Protein AF-A0A1V4T0B4-F1 (afdb_monomer_lite)

Organism: NCBI:txid64969

Secondary structure (DSSP, 8-state):
-PEEETTEEE-HHHHHHHHHHH-TTTS--HHHHHHHHHH-TT-TTHHHHHHHHHHHHHHHHHHHHHHHHHHH--HHHHHHHHHHHHHHHHHH--------HHHHHHHHHHHTSPP-PBP--HHHHHHHTSSB-TT--------TTSSHHHHHHHHHHHHHHH-TT-------SSS-HHHHHHHHHHHHH---THHHHSSS---TTTS--

Sequence (209 aa):
ALTRLRGMNYTTEQVYRGMRSIDLFSAGTVDDLETLKGLAPQLGIERELARQIHNAYLDRKLHTASTDYAQTLSKTDGDKLQRLLEEKREVNHIKSDGRLDVAFAEFCDSLDRPSNAMTTYKPLDDFLGGGITGGKLIVLAGRPAAGKTAFALNIMYELFTKNDDVACDFFTFEMGQNELMTRLVSKVTNINSLLFVGKDKLSPDNKVK

Foldseek 3Di:
DFDDDPNDTDDLVNVLVVLCVVPVPPSDDSVVSVVVVVVPPDPPCVLVVVLVVVLVVLVVVLVVLVVVCVVPVDPVSVVVNVVSVVVNVVSPDPDPPVDCPVVVVVVVVVVPDPDPAQDFDPVVCVVVVRHHHPPDDDDDDDDPPPCSVVVVLRRVVRSPVRPPDDDDDDDDDDDDPVLSVLSNCCVVQVQDSCLCPDPVHDDPVRNDD

pLDDT: mean 83.54, std 11.84, range [41.28, 95.81]

Radius of gyration: 28.81 Å; chains: 1; bounding box: 60×50×79 Å

Structure (mmCIF, N/CA/C/O backbone):
data_AF-A0A1V4T0B4-F1
#
_entry.id   AF-A0A1V4T0B4-F1
#
loop_
_atom_site.group_PDB
_atom_site.id
_atom_site.type_symbol
_atom_site.label_atom_id
_atom_site.label_alt_id
_atom_site.label_comp_id
_atom_site.label_asym_id
_atom_site.label_entity_id
_atom_site.label_seq_id
_atom_site.pdbx_PDB_ins_code
_atom_site.Cartn_x
_atom_site.Cartn_y
_atom_site.Cartn_z
_atom_site.occupancy
_atom_site.B_iso_or_equiv
_atom_site.auth_seq_id
_atom_site.auth_comp_id
_atom_site.auth_asym_id
_atom_site.auth_atom_id
_atom_site.pdbx_PDB_model_num
ATOM 1 N N . ALA A 1 1 ? -1.413 -25.465 -19.449 1.00 43.78 1 ALA A N 1
ATOM 2 C CA . ALA A 1 1 ? -1.963 -24.106 -19.624 1.00 43.78 1 ALA A CA 1
ATOM 3 C C . ALA A 1 1 ? -1.215 -23.397 -20.754 1.00 43.78 1 ALA A C 1
ATOM 5 O O . ALA A 1 1 ? -0.010 -23.600 -20.862 1.00 43.78 1 ALA A O 1
ATOM 6 N N . LEU A 1 2 ? -1.934 -22.681 -21.625 1.00 41.28 2 LEU A N 1
ATOM 7 C CA . LEU A 1 2 ? -1.405 -21.966 -22.797 1.00 41.28 2 LEU A CA 1
ATOM 8 C C . LEU A 1 2 ? -0.835 -20.604 -22.373 1.00 41.28 2 LEU A C 1
ATOM 10 O O . LEU A 1 2 ? -1.472 -19.914 -21.581 1.00 41.28 2 LEU A O 1
ATOM 14 N N . THR A 1 3 ? 0.317 -20.207 -22.916 1.00 51.41 3 THR A N 1
ATOM 15 C CA . THR A 1 3 ? 0.917 -18.887 -22.651 1.00 51.41 3 THR A CA 1
ATOM 16 C C . THR A 1 3 ? 0.522 -17.920 -23.769 1.00 51.41 3 THR A C 1
ATOM 18 O O . THR A 1 3 ? 0.638 -18.258 -24.951 1.00 51.41 3 THR A O 1
ATOM 21 N N . ARG A 1 4 ? 0.020 -16.731 -23.410 1.00 48.56 4 ARG A N 1
ATOM 22 C CA . ARG A 1 4 ? -0.476 -15.719 -24.359 1.00 48.56 4 ARG A CA 1
ATOM 23 C C . ARG A 1 4 ? 0.653 -14.779 -24.775 1.00 48.56 4 ARG A C 1
ATOM 25 O O . ARG A 1 4 ? 1.221 -14.096 -23.932 1.00 48.56 4 ARG A O 1
ATOM 32 N N . LEU A 1 5 ? 0.932 -14.679 -26.073 1.00 47.03 5 LEU A N 1
ATOM 33 C CA . LEU A 1 5 ? 1.855 -13.680 -26.621 1.00 47.03 5 LEU A CA 1
ATOM 34 C C . LEU A 1 5 ? 1.233 -13.076 -27.887 1.00 47.03 5 LEU A C 1
ATOM 36 O O . LEU A 1 5 ? 0.884 -13.803 -28.814 1.00 47.03 5 LEU A O 1
ATOM 40 N N . ARG A 1 6 ? 1.025 -11.749 -27.913 1.00 43.84 6 ARG A N 1
ATOM 41 C CA . ARG A 1 6 ? 0.313 -11.029 -29.000 1.00 43.84 6 ARG A CA 1
ATOM 42 C C . ARG A 1 6 ? -1.072 -11.609 -29.348 1.00 43.84 6 ARG A C 1
ATOM 44 O O . ARG A 1 6 ? -1.434 -11.709 -30.514 1.00 43.84 6 ARG A O 1
ATOM 51 N N . GLY A 1 7 ? -1.837 -12.035 -28.343 1.00 51.16 7 GLY A N 1
ATOM 52 C CA . GLY A 1 7 ? -3.171 -12.618 -28.549 1.00 51.16 7 GLY A CA 1
ATOM 53 C C . GLY A 1 7 ? -3.174 -14.045 -29.116 1.00 51.16 7 GLY A C 1
ATOM 54 O O . GLY A 1 7 ? -4.245 -14.634 -29.236 1.00 51.16 7 GLY A O 1
ATOM 55 N N . MET A 1 8 ? -2.004 -14.625 -29.403 1.00 53.94 8 MET A N 1
ATOM 56 C CA . MET A 1 8 ? -1.851 -16.018 -29.818 1.00 53.94 8 MET A CA 1
ATOM 57 C C . MET A 1 8 ? -1.477 -16.898 -28.625 1.00 53.94 8 MET A C 1
ATOM 59 O O . MET A 1 8 ? -0.732 -16.485 -27.733 1.00 53.94 8 MET A O 1
ATOM 63 N N . ASN A 1 9 ? -2.011 -18.117 -28.622 1.00 64.56 9 ASN A N 1
ATOM 64 C CA . ASN A 1 9 ? -1.738 -19.129 -27.611 1.00 64.56 9 ASN A CA 1
ATOM 65 C C . ASN A 1 9 ? -0.640 -20.060 -28.119 1.00 64.56 9 ASN A C 1
ATOM 67 O O . ASN A 1 9 ? -0.830 -20.718 -29.141 1.00 64.56 9 ASN A O 1
ATOM 71 N N . TYR A 1 10 ? 0.469 -20.142 -27.388 1.00 75.38 10 TYR A N 1
ATOM 72 C CA . TYR A 1 10 ? 1.558 -21.062 -27.705 1.00 75.38 10 TYR A CA 1
ATOM 73 C C . TYR A 1 10 ? 1.610 -22.212 -26.695 1.00 75.38 10 TYR A C 1
ATOM 75 O O . TYR A 1 10 ? 1.467 -22.005 -25.485 1.00 75.38 10 TYR A O 1
ATOM 83 N N . THR A 1 11 ? 1.817 -23.434 -27.188 1.00 82.06 11 THR A N 1
ATOM 84 C CA . THR A 1 11 ? 2.155 -24.598 -26.356 1.00 82.06 11 THR A CA 1
ATOM 85 C C . THR A 1 11 ? 3.665 -24.674 -26.123 1.00 82.06 11 THR A C 1
ATOM 87 O O . THR A 1 11 ? 4.448 -24.205 -26.953 1.00 82.06 11 THR A O 1
ATOM 90 N N . THR A 1 12 ? 4.092 -25.310 -25.024 1.00 81.56 12 THR A N 1
ATOM 91 C CA . THR A 1 12 ? 5.516 -25.572 -24.732 1.00 81.56 12 THR A CA 1
ATOM 92 C C . THR A 1 12 ? 6.217 -26.230 -25.930 1.00 81.56 12 THR A C 1
ATOM 94 O O . THR A 1 12 ? 7.326 -25.863 -26.305 1.00 81.56 12 THR A O 1
ATOM 97 N N . GLU A 1 13 ? 5.520 -27.151 -26.598 1.00 82.69 13 GLU A N 1
ATOM 98 C CA . GLU A 1 13 ? 6.030 -27.889 -27.751 1.00 82.69 13 GLU A CA 1
ATOM 99 C C . GLU A 1 13 ? 6.194 -27.011 -29.004 1.00 82.69 13 GLU A C 1
ATOM 101 O O . GLU A 1 13 ? 7.168 -27.153 -29.743 1.00 82.69 13 GLU A O 1
ATOM 106 N N . GLN A 1 14 ? 5.278 -26.064 -29.237 1.00 84.50 14 GLN A N 1
ATOM 107 C CA . GLN A 1 14 ? 5.399 -25.090 -30.327 1.00 84.50 14 GLN A CA 1
ATOM 108 C C . GLN A 1 14 ? 6.590 -24.153 -30.112 1.00 84.50 14 GLN A C 1
ATOM 110 O O . GLN A 1 14 ? 7.338 -23.893 -31.055 1.00 84.50 14 GLN A O 1
ATOM 115 N N . VAL A 1 15 ? 6.793 -23.686 -28.875 1.00 84.12 15 VAL A N 1
ATOM 116 C CA . VAL A 1 15 ? 7.949 -22.852 -28.512 1.00 84.12 15 VAL A CA 1
ATOM 117 C C . VAL A 1 15 ? 9.248 -23.633 -28.705 1.00 84.12 15 VAL A C 1
ATOM 119 O O . VAL A 1 15 ? 10.159 -23.136 -29.364 1.00 84.12 15 VAL A O 1
ATOM 122 N N . TYR A 1 16 ? 9.307 -24.883 -28.238 1.00 85.50 16 TYR A N 1
ATOM 123 C CA . TYR A 1 16 ? 10.478 -25.746 -28.400 1.00 85.50 16 TYR A CA 1
ATOM 124 C C . TYR A 1 16 ? 10.847 -25.986 -29.871 1.00 85.50 16 TYR A C 1
ATOM 126 O O . TYR A 1 16 ? 12.011 -25.860 -30.257 1.00 85.50 16 TYR A O 1
ATOM 134 N N . ARG A 1 17 ? 9.856 -26.277 -30.727 1.00 85.31 17 ARG A N 1
ATOM 135 C CA . ARG A 1 17 ? 10.077 -26.424 -32.177 1.00 85.31 17 ARG A CA 1
ATOM 136 C C . ARG A 1 17 ? 10.624 -25.138 -32.796 1.00 85.31 17 ARG A C 1
ATOM 138 O O . ARG A 1 17 ? 11.531 -25.205 -33.622 1.00 85.31 17 ARG A O 1
ATOM 145 N N . GLY A 1 18 ? 10.114 -23.983 -32.367 1.00 85.69 18 GLY A N 1
ATOM 146 C CA . GLY A 1 18 ? 10.634 -22.677 -32.770 1.00 85.69 18 GLY A CA 1
ATOM 147 C C . GLY A 1 18 ? 12.092 -22.481 -32.353 1.00 85.69 18 GLY A C 1
ATOM 148 O O . GLY A 1 18 ? 12.921 -22.137 -33.192 1.00 85.69 18 GLY A O 1
ATOM 149 N N . MET A 1 19 ? 12.439 -22.776 -31.099 1.00 85.38 19 MET A N 1
ATOM 150 C CA . MET A 1 19 ? 13.818 -22.663 -30.608 1.00 85.38 19 MET A CA 1
ATOM 151 C C . MET A 1 19 ? 14.781 -23.552 -31.400 1.00 85.38 19 MET A C 1
ATOM 153 O O . MET A 1 19 ? 15.806 -23.062 -31.868 1.00 85.38 19 MET A O 1
ATOM 157 N N . ARG A 1 20 ? 14.415 -24.817 -31.654 1.00 84.44 20 ARG A N 1
ATOM 158 C CA . ARG A 1 20 ? 15.229 -25.734 -32.474 1.00 84.44 20 ARG A CA 1
ATOM 159 C C . ARG A 1 20 ? 15.389 -25.291 -33.926 1.00 84.44 20 ARG A C 1
ATOM 161 O O . ARG A 1 20 ? 16.365 -25.674 -34.561 1.00 84.44 20 ARG A O 1
ATOM 168 N N . SER A 1 21 ? 14.436 -24.528 -34.461 1.00 86.50 21 SER A N 1
ATOM 169 C CA . SER A 1 21 ? 14.547 -23.976 -35.817 1.00 86.50 21 SER A CA 1
ATOM 170 C C . SER A 1 21 ? 15.552 -22.825 -35.913 1.00 86.50 21 SER A C 1
ATOM 172 O O . SER A 1 21 ? 16.091 -22.586 -36.989 1.00 86.50 21 SER A O 1
ATOM 174 N N . ILE A 1 22 ? 15.811 -22.134 -34.796 1.00 85.12 22 ILE A N 1
ATOM 175 C CA . ILE A 1 22 ? 16.784 -21.039 -34.703 1.00 85.12 22 ILE A CA 1
ATOM 176 C C . ILE A 1 22 ? 18.170 -21.599 -34.379 1.00 85.12 22 ILE A C 1
ATOM 178 O O . ILE A 1 22 ? 19.142 -21.246 -35.041 1.00 85.12 22 ILE A O 1
ATOM 182 N N . ASP A 1 23 ? 18.256 -22.487 -33.386 1.00 80.06 23 ASP A N 1
ATOM 183 C CA . ASP A 1 23 ? 19.492 -23.172 -33.021 1.00 80.06 23 ASP A CA 1
ATOM 184 C C . ASP A 1 23 ? 19.196 -24.614 -32.589 1.00 80.06 23 ASP A C 1
ATOM 186 O O . ASP A 1 23 ? 18.629 -24.884 -31.529 1.00 80.06 23 ASP A O 1
ATOM 190 N N . LEU A 1 24 ? 19.579 -25.566 -33.439 1.00 75.00 24 LEU A N 1
ATOM 191 C CA . LEU A 1 24 ? 19.254 -26.978 -33.257 1.00 75.00 24 LEU A CA 1
ATOM 192 C C . LEU A 1 24 ? 19.966 -27.608 -32.049 1.00 75.00 24 LEU A C 1
ATOM 194 O O . LEU A 1 24 ? 19.463 -28.602 -31.515 1.00 75.00 24 LEU A O 1
ATOM 198 N N . PHE A 1 25 ? 21.122 -27.064 -31.652 1.00 73.44 25 PHE A N 1
ATOM 199 C CA . PHE A 1 25 ? 22.040 -27.688 -30.693 1.00 73.44 25 PHE A CA 1
ATOM 200 C C . PHE A 1 25 ? 22.066 -26.989 -29.332 1.00 73.44 25 PHE A C 1
ATOM 202 O O . PHE A 1 25 ? 22.359 -27.646 -28.336 1.00 73.44 25 PHE A O 1
ATOM 209 N N . SER A 1 26 ? 21.735 -25.695 -29.265 1.00 77.12 26 SER A N 1
ATOM 210 C CA . SER A 1 26 ? 21.766 -24.921 -28.011 1.00 77.12 26 SER A CA 1
ATOM 211 C C . SER A 1 26 ? 20.389 -24.543 -27.446 1.00 77.12 26 SER A C 1
ATOM 213 O O . SER A 1 26 ? 20.309 -23.938 -26.380 1.00 77.12 26 SER A O 1
ATOM 215 N N . ALA A 1 27 ? 19.295 -24.949 -28.101 1.00 73.81 27 ALA A N 1
ATOM 216 C CA . ALA A 1 27 ? 17.917 -24.621 -27.712 1.00 73.81 27 ALA A CA 1
ATOM 217 C C . ALA A 1 27 ? 17.446 -25.169 -26.342 1.00 73.81 27 ALA A C 1
ATOM 219 O O . ALA A 1 27 ? 16.288 -24.966 -25.983 1.00 73.81 27 ALA A O 1
ATOM 220 N N . GLY A 1 28 ? 18.297 -25.856 -25.575 1.00 81.25 28 GLY A N 1
ATOM 221 C CA . GLY A 1 28 ? 17.910 -26.487 -24.311 1.00 81.25 28 GLY A CA 1
ATOM 222 C C . GLY A 1 28 ? 16.929 -27.649 -24.507 1.00 81.25 28 GLY A C 1
ATOM 223 O O . GLY A 1 28 ? 16.843 -28.247 -25.586 1.00 81.25 28 GLY A O 1
ATOM 224 N N . THR A 1 29 ? 16.193 -27.992 -23.452 1.00 84.94 29 THR A N 1
ATOM 225 C CA . THR A 1 29 ? 15.247 -29.115 -23.426 1.00 84.94 29 THR A CA 1
ATOM 226 C C . THR A 1 29 ? 13.802 -28.659 -23.212 1.00 84.94 29 THR A C 1
ATOM 228 O O . THR A 1 29 ? 13.524 -27.535 -22.797 1.00 84.94 29 THR A O 1
ATOM 231 N N . VAL A 1 30 ? 12.846 -29.547 -23.503 1.00 84.38 30 VAL A N 1
ATOM 232 C CA . VAL A 1 30 ? 11.423 -29.299 -23.207 1.00 8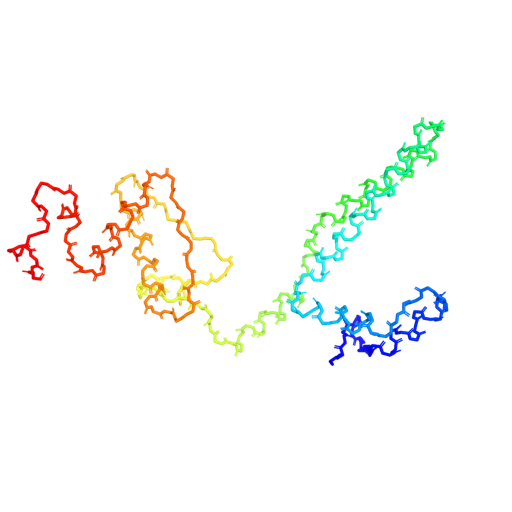4.38 30 VAL A CA 1
ATOM 233 C C . VAL A 1 30 ? 11.189 -29.177 -21.695 1.00 84.38 30 VAL A C 1
ATOM 235 O O . VAL A 1 30 ? 10.360 -28.372 -21.273 1.00 84.38 30 VAL A O 1
ATOM 238 N N . ASP A 1 31 ? 11.957 -29.909 -20.887 1.00 84.69 31 ASP A N 1
ATOM 239 C CA . ASP A 1 31 ? 11.869 -29.875 -19.424 1.00 84.69 31 ASP A CA 1
ATOM 240 C C . ASP A 1 31 ? 12.320 -28.522 -18.851 1.00 84.69 31 ASP A C 1
ATOM 242 O O . ASP A 1 31 ? 11.716 -28.022 -17.899 1.00 84.69 31 ASP A O 1
ATOM 246 N N . ASP A 1 32 ? 13.306 -27.864 -19.475 1.00 85.12 32 ASP A N 1
ATOM 247 C CA . ASP A 1 32 ? 13.707 -26.496 -19.113 1.00 85.12 32 ASP A CA 1
ATOM 248 C C . ASP A 1 32 ? 12.549 -25.507 -19.320 1.00 85.12 32 ASP A C 1
ATOM 250 O O . ASP A 1 32 ? 12.309 -24.625 -18.493 1.00 85.12 32 ASP A O 1
ATOM 254 N N . LEU A 1 33 ? 11.780 -25.676 -20.402 1.00 83.31 33 LEU A N 1
ATOM 255 C CA . LEU A 1 33 ? 10.612 -24.840 -20.685 1.00 83.31 33 LEU A CA 1
ATOM 256 C C . LEU A 1 33 ? 9.449 -25.111 -19.724 1.00 83.31 33 LEU A C 1
ATOM 258 O O . LEU A 1 33 ? 8.784 -24.162 -19.307 1.00 83.31 33 LEU A O 1
ATOM 262 N N . GLU A 1 34 ? 9.196 -26.369 -19.353 1.00 83.12 34 GLU A N 1
ATOM 263 C CA . GLU A 1 34 ? 8.209 -26.696 -18.312 1.00 83.12 34 GLU A CA 1
ATOM 264 C C . GLU A 1 34 ? 8.641 -26.139 -16.945 1.00 83.12 34 GLU A C 1
ATOM 266 O O . GLU A 1 34 ? 7.810 -25.594 -16.217 1.00 83.12 34 GLU A O 1
ATOM 271 N N . THR A 1 35 ? 9.940 -26.158 -16.635 1.00 84.00 35 THR A N 1
ATOM 272 C CA . THR A 1 35 ? 10.493 -25.548 -15.415 1.00 84.00 35 THR A CA 1
ATOM 273 C C . THR A 1 35 ? 10.289 -24.031 -15.410 1.00 84.00 35 THR A C 1
ATOM 275 O O . THR A 1 35 ? 9.749 -23.482 -14.451 1.00 84.00 35 THR A O 1
ATOM 278 N N . LEU A 1 36 ? 10.636 -23.338 -16.501 1.00 80.00 36 LEU A N 1
ATOM 279 C CA . LEU A 1 36 ? 10.417 -21.892 -16.643 1.00 80.00 36 LEU A CA 1
ATOM 280 C C . LEU A 1 36 ? 8.936 -21.519 -16.550 1.00 80.00 36 LEU A C 1
ATOM 282 O O . LEU A 1 36 ? 8.578 -20.523 -15.926 1.00 80.00 36 LEU A O 1
ATOM 286 N N . LYS A 1 37 ? 8.059 -22.335 -17.132 1.00 78.06 37 LYS A N 1
ATOM 287 C CA . LYS A 1 37 ? 6.606 -22.173 -17.038 1.00 78.06 37 LYS A CA 1
ATOM 288 C C . LYS A 1 37 ? 6.095 -22.385 -15.611 1.00 78.06 37 LYS A C 1
ATOM 290 O O . LYS A 1 37 ? 5.188 -21.672 -15.192 1.00 78.06 37 LYS A O 1
ATOM 295 N N . GLY A 1 38 ? 6.687 -23.315 -14.861 1.00 76.19 38 GLY A N 1
ATOM 296 C CA . GLY A 1 38 ? 6.424 -23.521 -13.435 1.00 76.19 38 GLY A CA 1
ATOM 297 C C . GLY A 1 38 ? 6.913 -22.377 -12.541 1.00 76.19 38 GLY A C 1
ATOM 298 O O . GLY A 1 38 ? 6.333 -22.156 -11.482 1.00 76.19 38 GLY A O 1
ATOM 299 N N . LEU A 1 39 ? 7.922 -21.616 -12.983 1.00 74.12 39 LEU A N 1
ATOM 300 C CA . LEU A 1 39 ? 8.404 -20.385 -12.334 1.00 74.12 39 LEU A CA 1
ATOM 301 C C . LEU A 1 39 ? 7.623 -19.127 -12.746 1.00 74.12 39 LEU A C 1
ATOM 303 O O . LEU A 1 39 ? 7.678 -18.113 -12.056 1.00 74.12 39 LEU A O 1
ATOM 307 N N . ALA A 1 40 ? 6.877 -19.194 -13.849 1.00 66.69 40 ALA A N 1
ATOM 308 C CA . ALA A 1 40 ? 6.072 -18.101 -14.381 1.00 66.69 40 ALA A CA 1
ATOM 309 C C . ALA A 1 40 ? 4.665 -17.857 -13.761 1.00 66.69 40 ALA A C 1
ATOM 311 O O . ALA A 1 40 ? 3.981 -16.970 -14.284 1.00 66.69 40 ALA A O 1
ATOM 312 N N . PRO A 1 41 ? 4.143 -18.562 -12.726 1.00 53.59 41 PRO A N 1
ATOM 313 C CA . PRO A 1 41 ? 2.786 -18.295 -12.276 1.00 53.59 41 PRO A CA 1
ATOM 314 C C . PRO A 1 41 ? 2.678 -16.910 -11.614 1.00 53.59 41 PRO A C 1
ATOM 316 O O . PRO A 1 41 ? 3.289 -16.653 -10.584 1.00 53.59 41 PRO A O 1
ATOM 319 N N . GLN A 1 42 ? 1.809 -16.069 -12.192 1.00 57.72 42 GLN A N 1
ATOM 320 C CA . GLN A 1 42 ? 1.143 -14.894 -11.592 1.00 57.72 42 GLN A CA 1
ATOM 321 C C . GLN A 1 42 ? 1.887 -13.556 -11.511 1.00 57.72 42 GLN A C 1
ATOM 323 O O . GLN A 1 42 ? 1.477 -12.664 -10.769 1.00 57.72 42 GLN A O 1
ATOM 328 N N . LEU A 1 43 ? 2.925 -13.334 -12.301 1.00 53.38 43 LEU A N 1
ATOM 329 C CA . LEU A 1 43 ? 3.555 -12.021 -12.317 1.00 53.38 43 LEU A CA 1
ATOM 330 C C . LEU A 1 43 ? 2.848 -11.150 -13.348 1.00 53.38 43 LEU A C 1
ATOM 332 O O . LEU A 1 43 ? 3.310 -11.115 -14.474 1.00 53.38 43 LEU A O 1
ATOM 336 N N . GLY A 1 44 ? 1.820 -10.379 -12.959 1.00 57.78 44 GLY A N 1
ATOM 337 C CA . GLY A 1 44 ? 1.335 -9.190 -13.701 1.00 57.78 44 GLY A CA 1
ATOM 338 C C . GLY A 1 44 ? 2.393 -8.071 -13.800 1.00 57.78 44 GLY A C 1
ATOM 339 O O . GLY A 1 44 ? 2.110 -6.881 -13.694 1.00 57.78 44 GLY A O 1
ATOM 340 N N . ILE A 1 45 ? 3.646 -8.497 -13.909 1.00 65.44 45 ILE A N 1
ATOM 341 C CA . ILE A 1 45 ? 4.927 -7.818 -13.806 1.00 65.44 45 ILE A CA 1
ATOM 342 C C . ILE A 1 45 ? 5.745 -8.206 -15.058 1.00 65.44 45 ILE A C 1
ATOM 344 O O . ILE A 1 45 ? 6.912 -7.850 -15.161 1.00 65.44 45 ILE A O 1
ATOM 348 N N . GLU A 1 46 ? 5.178 -8.900 -16.061 1.00 74.50 46 GLU A N 1
ATOM 349 C CA . GLU A 1 46 ? 5.921 -9.313 -17.264 1.00 74.50 46 GLU A CA 1
ATOM 350 C C . GLU A 1 46 ? 6.475 -8.102 -18.015 1.00 74.50 46 GLU A C 1
ATOM 352 O O . GLU A 1 46 ? 7.605 -8.126 -18.501 1.00 74.50 46 GLU A O 1
ATOM 357 N N . ARG A 1 47 ? 5.703 -7.008 -18.058 1.00 72.06 47 ARG A N 1
ATOM 358 C CA . ARG A 1 47 ? 6.147 -5.734 -18.637 1.00 72.06 47 ARG A CA 1
ATOM 359 C C . ARG A 1 47 ? 7.359 -5.170 -17.898 1.00 72.06 47 ARG A C 1
ATOM 361 O O . ARG A 1 47 ? 8.265 -4.630 -18.526 1.00 72.06 47 ARG A O 1
ATOM 368 N N . GLU A 1 48 ? 7.381 -5.313 -16.581 1.00 73.81 48 GLU A N 1
ATOM 369 C CA . GLU A 1 48 ? 8.466 -4.837 -15.732 1.00 73.81 48 GLU A CA 1
ATOM 370 C C . GLU A 1 48 ? 9.705 -5.739 -15.841 1.00 73.81 48 GLU A C 1
ATOM 372 O O . GLU A 1 48 ? 10.813 -5.235 -16.001 1.00 73.81 48 GLU A O 1
ATOM 377 N N . LEU A 1 49 ? 9.535 -7.062 -15.880 1.00 80.94 49 LEU A N 1
ATOM 378 C CA . LEU A 1 49 ? 10.625 -8.005 -16.147 1.00 80.94 49 LEU A CA 1
ATOM 379 C C . LEU A 1 49 ? 11.234 -7.783 -17.536 1.00 80.94 49 LEU A C 1
ATOM 381 O O . LEU A 1 49 ? 12.455 -7.730 -17.679 1.00 80.94 49 LEU A O 1
ATOM 385 N N . ALA A 1 50 ? 10.399 -7.580 -18.558 1.00 82.50 50 ALA A N 1
ATOM 386 C CA . ALA A 1 50 ? 10.862 -7.240 -19.900 1.00 82.50 50 ALA A CA 1
ATOM 387 C C . ALA A 1 50 ? 11.657 -5.925 -19.899 1.00 82.50 50 ALA A C 1
ATOM 389 O O . ALA A 1 50 ? 12.723 -5.849 -20.515 1.00 82.50 50 ALA A O 1
ATOM 390 N N . ARG A 1 51 ? 11.187 -4.913 -19.155 1.00 82.81 51 ARG A N 1
ATOM 391 C CA . ARG A 1 51 ? 11.901 -3.644 -18.965 1.00 82.81 51 ARG A CA 1
ATOM 392 C C . ARG A 1 51 ? 13.260 -3.852 -18.294 1.00 82.81 51 ARG A C 1
ATOM 394 O O . ARG A 1 51 ? 14.251 -3.296 -18.760 1.00 82.81 51 ARG A O 1
ATOM 401 N N . GLN A 1 52 ? 13.337 -4.677 -17.250 1.00 86.12 52 GLN A N 1
ATOM 402 C CA . GLN A 1 52 ? 14.593 -4.991 -16.556 1.00 86.12 52 GLN A CA 1
ATOM 403 C C . GLN A 1 52 ? 15.593 -5.714 -17.463 1.00 86.12 52 GLN A C 1
ATOM 405 O O . GLN A 1 52 ? 16.756 -5.313 -17.532 1.00 86.12 52 GLN A O 1
ATOM 410 N N . ILE A 1 53 ? 15.143 -6.729 -18.208 1.00 89.50 53 ILE A N 1
ATOM 411 C CA . ILE A 1 53 ? 15.982 -7.455 -19.172 1.00 89.50 53 ILE A CA 1
ATOM 412 C C . ILE A 1 53 ? 16.512 -6.496 -20.243 1.00 89.50 53 ILE A C 1
ATOM 414 O O . ILE A 1 53 ? 17.700 -6.527 -20.571 1.00 89.50 53 ILE A O 1
ATOM 418 N N . HIS A 1 54 ? 15.652 -5.619 -20.766 1.00 90.00 54 HIS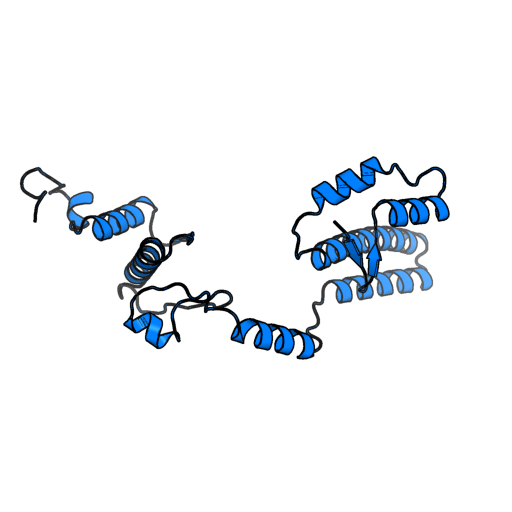 A N 1
ATOM 419 C CA . HIS A 1 54 ? 16.043 -4.646 -21.779 1.00 90.00 54 HIS A CA 1
ATOM 420 C C . HIS A 1 54 ? 17.038 -3.609 -21.231 1.00 90.00 54 HIS A C 1
ATOM 422 O O . HIS A 1 54 ? 18.053 -3.343 -21.873 1.00 90.00 54 HIS A O 1
ATOM 428 N N . ASN A 1 55 ? 16.827 -3.100 -20.012 1.00 90.12 55 ASN A N 1
ATOM 429 C CA . ASN A 1 55 ? 17.786 -2.226 -19.329 1.00 90.12 55 ASN A CA 1
ATOM 430 C C . ASN A 1 55 ? 19.156 -2.906 -19.158 1.00 90.12 55 ASN A C 1
ATOM 432 O O . ASN A 1 55 ? 20.175 -2.309 -19.500 1.00 90.12 55 ASN A O 1
ATOM 436 N N . ALA A 1 56 ? 19.185 -4.170 -18.722 1.00 93.31 56 ALA A N 1
ATOM 437 C CA . ALA A 1 56 ? 20.427 -4.929 -18.577 1.00 93.31 56 ALA A CA 1
ATOM 438 C C . ALA A 1 56 ? 21.150 -5.143 -19.919 1.00 93.31 56 ALA A C 1
ATOM 440 O O . ALA A 1 56 ? 22.380 -5.131 -19.975 1.00 93.31 56 ALA A O 1
ATOM 441 N N . TYR A 1 57 ? 20.407 -5.336 -21.012 1.00 94.31 57 TYR A N 1
ATOM 442 C CA . TYR A 1 57 ? 20.971 -5.399 -22.360 1.00 94.31 57 TYR A CA 1
ATOM 443 C C . TYR A 1 57 ? 21.574 -4.055 -22.796 1.00 94.31 57 TYR A C 1
ATOM 445 O O . TYR A 1 57 ? 22.709 -4.031 -23.283 1.00 94.31 57 TYR A O 1
ATOM 453 N N . LEU A 1 58 ? 20.853 -2.947 -22.591 1.00 92.94 58 LEU A N 1
ATOM 454 C CA . LEU A 1 58 ? 21.343 -1.608 -22.922 1.00 92.94 58 LEU A CA 1
ATOM 455 C C . LEU A 1 58 ? 22.584 -1.247 -22.110 1.00 92.94 58 LEU A C 1
ATOM 457 O O . LEU A 1 58 ? 23.513 -0.682 -22.672 1.00 92.94 58 LEU A O 1
ATOM 461 N N . ASP A 1 59 ? 22.652 -1.639 -20.836 1.00 93.44 59 ASP A N 1
ATOM 462 C CA . ASP A 1 59 ? 23.843 -1.454 -20.003 1.00 93.44 59 ASP A CA 1
ATOM 463 C C . ASP A 1 59 ? 25.077 -2.146 -20.575 1.00 93.44 59 ASP A C 1
ATOM 465 O O . ASP A 1 59 ? 26.137 -1.529 -20.702 1.00 93.44 59 ASP A O 1
ATOM 469 N N . ARG A 1 60 ? 24.937 -3.405 -21.003 1.00 95.12 60 ARG A N 1
ATOM 470 C CA . ARG A 1 60 ? 26.038 -4.135 -21.647 1.00 95.12 60 ARG A CA 1
ATOM 471 C C . ARG A 1 60 ? 26.478 -3.444 -22.934 1.00 95.12 60 ARG A C 1
ATOM 473 O O . ARG A 1 60 ? 27.672 -3.257 -23.149 1.00 95.12 60 ARG A O 1
ATOM 480 N N . LYS A 1 61 ? 25.527 -3.033 -23.778 1.00 94.50 61 LYS A N 1
ATOM 481 C CA . LYS A 1 61 ? 25.843 -2.347 -25.038 1.00 94.50 61 LYS A CA 1
ATOM 482 C C . LYS A 1 61 ? 26.458 -0.971 -24.833 1.00 94.50 61 LYS A C 1
ATOM 484 O O . LYS A 1 61 ? 27.373 -0.627 -25.574 1.00 94.50 61 LYS A O 1
ATOM 489 N N . LEU A 1 62 ? 25.987 -0.211 -23.848 1.00 94.06 62 LEU A N 1
ATOM 490 C CA . LEU A 1 62 ? 26.562 1.076 -23.469 1.00 94.06 62 LEU A CA 1
ATOM 491 C C . LEU A 1 62 ? 27.996 0.910 -22.989 1.00 94.06 62 LEU A C 1
ATOM 493 O O . LEU A 1 62 ? 28.855 1.678 -23.407 1.00 94.06 62 LEU A O 1
ATOM 497 N N . HIS A 1 63 ? 28.269 -0.111 -22.174 1.00 94.50 63 HIS A N 1
ATOM 498 C CA . HIS A 1 63 ? 29.628 -0.406 -21.741 1.00 94.50 63 HIS A CA 1
ATOM 499 C C . HIS A 1 63 ? 30.540 -0.690 -22.940 1.00 94.50 63 HIS A C 1
ATOM 501 O O . HIS A 1 63 ? 31.589 -0.065 -23.058 1.00 94.50 63 HIS A O 1
ATOM 507 N N . THR A 1 64 ? 30.128 -1.576 -23.854 1.00 94.06 64 THR A N 1
ATOM 508 C CA . THR A 1 64 ? 30.914 -1.887 -25.059 1.00 94.06 64 THR A CA 1
ATOM 509 C C . THR A 1 64 ? 31.105 -0.663 -25.956 1.00 94.06 64 THR A C 1
ATOM 511 O O . THR A 1 64 ? 32.227 -0.362 -26.344 1.00 94.06 64 THR A O 1
ATOM 514 N N . ALA A 1 65 ? 30.043 0.096 -26.234 1.00 92.44 65 ALA A N 1
ATOM 515 C CA . ALA A 1 65 ? 30.134 1.304 -27.055 1.00 92.44 65 ALA A CA 1
ATOM 516 C C . ALA A 1 65 ? 31.004 2.394 -26.405 1.00 92.44 65 ALA A C 1
ATOM 518 O O . ALA A 1 65 ? 31.708 3.114 -27.105 1.00 92.44 65 ALA A O 1
ATOM 519 N N . SER A 1 66 ? 30.983 2.498 -25.073 1.00 93.19 66 SER A N 1
ATOM 520 C CA . SER A 1 66 ? 31.841 3.408 -24.312 1.00 93.19 66 SER A CA 1
ATOM 521 C C . SER A 1 66 ? 33.314 3.011 -24.426 1.00 93.19 66 SER A C 1
ATOM 523 O O . SER A 1 66 ? 34.158 3.867 -24.690 1.00 93.19 66 SER A O 1
ATOM 525 N N . THR A 1 67 ? 33.631 1.715 -24.302 1.00 94.19 67 THR A N 1
ATOM 526 C CA . THR A 1 67 ? 35.001 1.223 -24.512 1.00 94.19 67 THR A CA 1
ATOM 527 C C . THR A 1 67 ? 35.476 1.419 -25.948 1.00 94.19 67 THR A C 1
ATOM 529 O O . THR A 1 67 ? 36.605 1.864 -26.137 1.00 94.19 67 THR A O 1
ATOM 532 N N . ASP A 1 68 ? 34.620 1.159 -26.941 1.00 91.75 68 ASP A N 1
ATOM 533 C CA . ASP A 1 68 ? 34.943 1.364 -28.358 1.00 91.75 68 ASP A CA 1
ATOM 534 C C . ASP A 1 68 ? 35.258 2.848 -28.620 1.00 91.75 68 ASP A C 1
ATOM 536 O O . ASP A 1 68 ? 36.310 3.183 -29.164 1.00 91.75 68 ASP A O 1
ATOM 540 N N . TYR A 1 69 ? 34.395 3.752 -28.140 1.00 92.81 69 TYR A N 1
ATOM 541 C CA . TYR A 1 69 ? 34.584 5.196 -28.280 1.00 92.81 69 TYR A CA 1
ATOM 542 C C . TYR A 1 69 ? 35.849 5.702 -27.577 1.00 92.81 69 TYR A C 1
ATOM 544 O O . TYR A 1 69 ? 36.560 6.537 -28.128 1.00 92.81 69 TYR A O 1
ATOM 552 N N . ALA A 1 70 ? 36.166 5.194 -26.382 1.00 92.75 70 ALA A N 1
ATOM 553 C CA . ALA A 1 70 ? 37.380 5.582 -25.665 1.00 92.75 70 ALA A CA 1
ATOM 554 C C . ALA A 1 70 ? 38.666 5.172 -26.406 1.00 92.75 70 ALA A C 1
ATOM 556 O O . ALA A 1 70 ? 39.691 5.834 -26.255 1.00 92.75 70 ALA A O 1
ATOM 557 N N . GLN A 1 71 ? 38.618 4.098 -27.201 1.00 92.81 71 GLN A N 1
ATOM 558 C CA . GLN A 1 71 ? 39.761 3.616 -27.980 1.00 92.81 71 GLN A CA 1
ATOM 559 C C . GLN A 1 71 ? 39.920 4.346 -29.314 1.00 92.81 71 GLN A C 1
ATOM 561 O O . GLN A 1 71 ? 41.040 4.666 -29.707 1.00 92.81 71 GLN A O 1
ATOM 566 N N . THR A 1 72 ? 38.822 4.593 -30.028 1.00 91.44 72 THR A N 1
ATOM 567 C CA . THR A 1 72 ? 38.866 5.172 -31.380 1.00 91.44 72 THR A CA 1
ATOM 568 C C . THR A 1 72 ? 38.746 6.693 -31.383 1.00 91.44 72 THR A C 1
ATOM 570 O O . THR A 1 72 ? 39.230 7.336 -32.314 1.00 91.44 72 THR A O 1
ATOM 573 N N . LEU A 1 73 ? 38.072 7.268 -30.377 1.00 89.69 73 LEU A N 1
ATOM 574 C CA . LEU A 1 73 ? 37.630 8.667 -30.313 1.00 89.69 73 LEU A CA 1
ATOM 575 C C . LEU A 1 73 ? 36.901 9.118 -31.594 1.00 89.69 73 LEU A C 1
ATOM 577 O O . LEU A 1 73 ? 36.928 10.289 -31.978 1.00 89.69 73 LEU A O 1
ATOM 581 N N . SER A 1 74 ? 36.251 8.171 -32.277 1.00 93.00 74 SER A N 1
ATOM 582 C CA . SER A 1 74 ? 35.582 8.403 -33.551 1.00 93.00 74 SER A CA 1
ATOM 583 C C . SER A 1 74 ? 34.201 9.016 -33.352 1.00 93.00 74 SER A C 1
ATOM 585 O O . SER A 1 74 ? 33.436 8.608 -32.474 1.00 93.00 74 SER A O 1
ATOM 587 N N . LYS A 1 75 ? 33.826 9.938 -34.247 1.00 90.50 75 LYS A N 1
ATOM 588 C CA . LYS A 1 75 ? 32.473 10.510 -34.292 1.00 90.50 75 LYS A CA 1
ATOM 589 C C . LYS A 1 75 ? 31.398 9.425 -34.426 1.00 90.50 75 LYS A C 1
ATOM 591 O O . LYS A 1 75 ? 30.370 9.503 -33.769 1.00 90.50 75 LYS A O 1
ATOM 596 N N . THR A 1 76 ? 31.661 8.388 -35.221 1.00 91.06 76 THR A N 1
ATOM 597 C CA . THR A 1 76 ? 30.722 7.279 -35.444 1.00 91.06 76 THR A CA 1
ATOM 598 C C . THR A 1 76 ? 30.422 6.506 -34.157 1.00 91.06 76 THR A C 1
ATOM 600 O O . THR A 1 76 ? 29.275 6.126 -33.914 1.00 91.06 76 THR A O 1
ATOM 603 N N . ASP A 1 77 ? 31.435 6.299 -33.313 1.00 88.31 77 ASP A N 1
ATOM 604 C CA . ASP A 1 77 ? 31.281 5.590 -32.039 1.00 88.31 77 ASP A CA 1
ATOM 605 C C . ASP A 1 77 ? 30.623 6.485 -30.981 1.00 88.31 77 ASP A C 1
ATOM 607 O O . ASP A 1 77 ? 29.787 6.015 -30.207 1.00 88.31 77 ASP A O 1
ATOM 611 N N . GLY A 1 78 ? 30.904 7.793 -31.020 1.00 89.44 78 GLY A N 1
ATOM 612 C CA . GLY A 1 78 ? 30.200 8.797 -30.220 1.00 89.44 78 GLY A CA 1
ATOM 613 C C . GLY A 1 78 ? 28.701 8.850 -30.538 1.00 89.44 78 GLY A C 1
ATOM 614 O O . GLY A 1 78 ? 27.876 8.791 -29.625 1.00 89.44 78 GLY A O 1
ATOM 615 N N . ASP A 1 79 ? 28.333 8.853 -31.824 1.00 92.62 79 ASP A N 1
ATOM 616 C CA . ASP A 1 79 ? 26.933 8.831 -32.269 1.00 92.62 79 ASP A CA 1
ATOM 617 C C . ASP A 1 79 ? 26.220 7.540 -31.818 1.00 92.62 79 ASP A C 1
ATOM 619 O O . ASP A 1 79 ? 25.056 7.560 -31.407 1.00 92.62 79 ASP A O 1
ATOM 623 N N . LYS A 1 80 ? 26.917 6.395 -31.860 1.00 91.75 80 LYS A N 1
ATOM 624 C CA . LYS A 1 80 ? 26.398 5.102 -31.383 1.00 91.75 80 LYS A CA 1
ATOM 625 C C . LYS A 1 80 ? 26.163 5.109 -29.870 1.00 91.75 80 LYS A C 1
ATOM 627 O O . LYS A 1 80 ? 25.125 4.623 -29.421 1.00 91.75 80 LYS A O 1
ATOM 632 N N . LEU A 1 81 ? 27.092 5.673 -29.097 1.00 91.81 81 LEU A N 1
ATOM 633 C CA . LEU A 1 81 ? 26.960 5.828 -27.648 1.00 91.81 81 LEU A CA 1
ATOM 634 C C . LEU A 1 81 ? 25.774 6.736 -27.292 1.00 91.81 81 LEU A C 1
ATOM 636 O O . LEU A 1 81 ? 24.968 6.379 -26.433 1.00 91.81 81 LEU A O 1
ATOM 640 N N . GLN A 1 82 ? 25.623 7.866 -27.988 1.00 92.81 82 GLN A N 1
ATOM 641 C CA . GLN A 1 82 ? 24.514 8.794 -27.769 1.00 92.81 82 GLN A CA 1
ATOM 642 C C . GLN A 1 82 ? 23.152 8.134 -28.026 1.00 92.81 82 GLN A C 1
ATOM 644 O O . GLN A 1 82 ? 22.259 8.235 -27.185 1.00 92.81 82 GLN A O 1
ATOM 649 N N . ARG A 1 83 ? 23.003 7.395 -29.134 1.00 93.44 83 ARG A N 1
ATOM 650 C CA . ARG A 1 83 ? 21.752 6.682 -29.453 1.00 93.44 83 ARG A CA 1
ATOM 651 C C . ARG A 1 83 ? 21.354 5.683 -28.369 1.00 93.44 83 ARG A C 1
ATOM 653 O O . ARG A 1 83 ? 20.192 5.636 -27.982 1.00 93.44 83 ARG A O 1
ATOM 660 N N . LEU A 1 84 ? 22.313 4.909 -27.858 1.00 91.94 84 LEU A N 1
ATOM 661 C CA . LEU A 1 84 ? 22.052 3.940 -26.789 1.00 91.94 84 LEU A CA 1
ATOM 662 C C . LEU A 1 84 ? 21.651 4.627 -25.472 1.00 91.94 84 LEU A C 1
ATOM 664 O O . LEU A 1 84 ? 20.827 4.095 -24.727 1.00 91.94 84 LEU A O 1
ATOM 668 N N . LEU A 1 85 ? 22.204 5.811 -25.179 1.00 90.94 85 LEU A N 1
ATOM 669 C CA . LEU A 1 85 ? 21.814 6.604 -24.009 1.00 90.94 85 LEU A CA 1
ATOM 670 C C . LEU A 1 85 ? 20.386 7.147 -24.141 1.00 90.94 85 LEU A C 1
ATOM 672 O O . LEU A 1 85 ? 19.638 7.136 -23.163 1.00 90.94 85 LEU A O 1
ATOM 676 N N . GLU A 1 86 ? 20.001 7.607 -25.330 1.00 90.88 86 GLU A N 1
ATOM 677 C CA . GLU A 1 86 ? 18.640 8.070 -25.625 1.00 90.88 86 GLU A CA 1
ATOM 678 C C . GLU A 1 86 ? 17.626 6.922 -25.538 1.00 90.88 86 GLU A C 1
ATOM 680 O O . GLU A 1 86 ? 16.617 7.050 -24.844 1.00 90.88 86 GLU A O 1
ATOM 685 N N . GLU A 1 87 ? 17.931 5.766 -26.132 1.00 89.62 87 GLU A N 1
ATOM 686 C CA . GLU A 1 87 ? 17.101 4.559 -26.035 1.00 89.62 87 GLU A CA 1
ATOM 687 C C . GLU A 1 87 ? 16.894 4.141 -24.570 1.00 89.62 87 GLU A C 1
ATOM 689 O O . GLU A 1 87 ? 15.765 3.899 -24.137 1.00 89.62 87 GLU A O 1
ATOM 694 N N . LYS A 1 88 ? 17.963 4.156 -23.759 1.00 88.12 88 LYS A N 1
ATOM 695 C CA . LYS A 1 88 ? 17.867 3.845 -22.325 1.00 88.12 88 LYS A CA 1
ATOM 696 C C . LYS A 1 88 ? 16.990 4.838 -21.563 1.00 88.12 88 LYS A C 1
ATOM 698 O O . LYS A 1 88 ? 16.301 4.445 -20.619 1.00 88.12 88 LYS A O 1
ATOM 703 N N . ARG A 1 89 ? 16.990 6.119 -21.938 1.00 85.62 89 ARG A N 1
ATOM 704 C CA . ARG A 1 89 ? 16.091 7.113 -21.329 1.00 85.62 89 ARG A CA 1
ATOM 705 C C . ARG A 1 89 ? 14.632 6.826 -21.666 1.00 85.62 89 ARG A C 1
ATOM 707 O O . ARG A 1 89 ? 13.801 6.841 -20.763 1.00 85.62 89 ARG A O 1
ATOM 714 N N . GLU A 1 90 ? 14.331 6.507 -22.920 1.00 83.56 90 GLU A N 1
ATOM 715 C CA . GLU A 1 90 ? 12.960 6.219 -23.360 1.00 83.56 90 GLU A CA 1
ATOM 716 C C . GLU A 1 90 ? 12.382 4.962 -22.697 1.00 83.56 90 GLU A C 1
ATOM 718 O O . GLU A 1 90 ? 11.238 4.978 -22.256 1.00 83.56 90 GLU A O 1
ATOM 723 N N . VAL A 1 91 ? 13.181 3.906 -22.522 1.00 81.81 91 VAL A N 1
ATOM 724 C CA . VAL A 1 91 ? 12.752 2.667 -21.835 1.00 81.81 91 VAL A CA 1
ATOM 725 C C . VAL A 1 91 ? 12.347 2.923 -20.381 1.00 81.81 91 VAL A C 1
ATOM 727 O O . VAL A 1 91 ? 11.461 2.255 -19.843 1.00 81.81 91 VAL A O 1
ATOM 730 N N . ASN A 1 92 ? 12.989 3.896 -19.733 1.00 69.62 92 ASN A N 1
ATOM 731 C CA . ASN A 1 92 ? 12.695 4.262 -18.351 1.00 69.62 92 ASN A CA 1
ATOM 732 C C . ASN A 1 92 ? 11.569 5.300 -18.234 1.00 69.62 92 ASN A C 1
ATOM 734 O O . ASN A 1 92 ? 11.002 5.460 -17.151 1.00 69.62 92 ASN A O 1
ATOM 738 N N . HIS A 1 93 ? 11.186 5.949 -19.334 1.00 73.50 93 HIS A N 1
ATOM 739 C CA . HIS A 1 93 ? 10.015 6.809 -19.381 1.00 73.50 93 HIS A CA 1
ATOM 740 C C . HIS A 1 93 ? 8.748 5.987 -19.613 1.00 73.50 93 HIS A C 1
ATOM 742 O O . HIS A 1 93 ? 8.393 5.626 -20.733 1.00 73.50 93 HIS A O 1
ATOM 748 N N . ILE A 1 94 ? 7.994 5.765 -18.537 1.00 61.94 94 ILE A N 1
ATOM 749 C CA . ILE A 1 94 ? 6.597 5.345 -18.647 1.00 61.94 94 ILE A CA 1
ATOM 750 C C . ILE A 1 94 ? 5.809 6.553 -19.174 1.00 61.94 94 ILE A C 1
ATOM 752 O O . ILE A 1 94 ? 5.313 7.374 -18.405 1.00 61.94 94 ILE A O 1
ATOM 756 N N . LYS A 1 95 ? 5.736 6.709 -20.499 1.00 57.97 95 LYS A N 1
ATOM 757 C CA . LYS A 1 95 ? 4.791 7.641 -21.117 1.00 57.97 95 LYS A CA 1
ATOM 758 C C . LYS A 1 95 ? 3.390 7.063 -20.930 1.00 57.97 95 LYS A C 1
ATOM 760 O O . LYS A 1 95 ? 3.084 5.999 -21.463 1.00 57.97 95 LYS A O 1
ATOM 765 N N . SER A 1 96 ? 2.554 7.765 -20.166 1.00 60.09 96 SER A N 1
ATOM 766 C CA . SER A 1 96 ? 1.108 7.650 -20.337 1.00 60.09 96 SER A CA 1
ATOM 767 C C . SER A 1 96 ? 0.804 8.264 -21.699 1.00 60.09 96 SER A C 1
ATOM 769 O O . SER A 1 96 ? 1.013 9.459 -21.899 1.00 60.09 96 SER A O 1
ATOM 771 N N . ASP A 1 97 ? 0.407 7.441 -22.663 1.00 71.25 97 ASP A N 1
ATOM 772 C CA . ASP A 1 97 ? 0.074 7.881 -24.022 1.00 71.25 97 ASP A CA 1
ATOM 773 C C . ASP A 1 97 ? -1.295 8.585 -24.094 1.00 71.25 97 ASP A C 1
ATOM 775 O O . ASP A 1 97 ? -1.752 8.952 -25.175 1.00 71.25 97 ASP A O 1
ATOM 779 N N . GLY A 1 98 ? -1.939 8.797 -22.938 1.00 71.75 98 GLY A N 1
ATOM 780 C CA . GLY A 1 98 ? -3.225 9.474 -22.804 1.00 71.75 98 GLY A CA 1
ATOM 781 C C . GLY A 1 98 ? -4.401 8.668 -23.351 1.00 71.75 98 GLY A C 1
ATOM 782 O O . GLY A 1 98 ? -5.518 9.187 -23.393 1.00 71.75 98 GLY A O 1
ATOM 783 N N . ARG A 1 99 ? -4.181 7.420 -23.782 1.00 78.94 99 ARG A N 1
ATOM 784 C CA . ARG A 1 99 ? -5.254 6.570 -24.288 1.00 78.94 99 ARG A CA 1
ATOM 785 C C . ARG A 1 99 ? -6.126 6.095 -23.131 1.00 78.94 99 ARG A C 1
ATOM 787 O O . ARG A 1 99 ? -5.642 5.698 -22.075 1.00 78.94 99 ARG A O 1
ATOM 794 N N . LEU A 1 100 ? -7.435 6.148 -23.355 1.00 82.56 100 LEU A N 1
ATOM 795 C CA . LEU A 1 100 ? -8.452 5.747 -22.382 1.00 82.56 100 LEU A CA 1
ATOM 796 C C . LEU A 1 100 ? -9.060 4.382 -22.701 1.00 82.56 100 LEU A C 1
ATOM 798 O O . LEU A 1 100 ? -9.947 3.947 -21.986 1.00 82.56 100 LEU A O 1
ATOM 802 N N . ASP A 1 101 ? -8.622 3.707 -23.763 1.00 81.62 101 ASP A N 1
ATOM 803 C CA . ASP A 1 101 ? -9.163 2.409 -24.181 1.00 81.62 101 ASP A CA 1
ATOM 804 C C . ASP A 1 101 ? -9.001 1.342 -23.091 1.00 81.62 101 ASP A C 1
ATOM 806 O O . ASP A 1 101 ? -9.971 0.667 -22.744 1.00 81.62 101 ASP A O 1
ATOM 810 N N . VAL A 1 102 ? -7.812 1.249 -22.491 1.00 77.75 102 VAL A N 1
ATOM 811 C CA . VAL A 1 102 ? -7.559 0.347 -21.354 1.00 77.75 102 VAL A CA 1
ATOM 812 C C . VAL A 1 102 ? -8.349 0.783 -20.117 1.00 77.75 102 VAL A C 1
ATOM 814 O O . VAL A 1 102 ? -9.047 -0.033 -19.522 1.00 77.75 102 VAL A O 1
ATOM 817 N N . ALA A 1 103 ? -8.311 2.074 -19.772 1.00 78.88 103 ALA A N 1
ATOM 818 C CA . ALA A 1 103 ? -9.001 2.605 -18.594 1.00 78.88 103 ALA A CA 1
ATOM 819 C C . ALA A 1 103 ? -10.530 2.451 -18.681 1.00 78.88 103 ALA A C 1
ATOM 821 O O . ALA A 1 103 ? -11.191 2.187 -17.682 1.00 78.88 103 ALA A O 1
ATOM 822 N N . PHE A 1 104 ? -11.104 2.599 -19.877 1.00 84.06 104 PHE A N 1
ATOM 823 C CA . PHE A 1 104 ? -12.533 2.429 -20.115 1.00 84.06 104 PHE A CA 1
ATOM 824 C C . PHE A 1 104 ? -12.946 0.962 -19.999 1.00 84.06 104 PHE A C 1
ATOM 826 O O . PHE A 1 104 ? -13.969 0.670 -19.385 1.00 84.06 104 PHE A O 1
ATOM 833 N N . ALA A 1 105 ? -12.133 0.038 -20.522 1.00 83.50 105 ALA A N 1
ATOM 834 C CA . ALA A 1 105 ? -12.362 -1.391 -20.335 1.00 83.50 105 ALA A CA 1
ATOM 835 C C . ALA A 1 105 ? -12.308 -1.782 -18.847 1.00 83.50 105 ALA A C 1
ATOM 837 O O . ALA A 1 105 ? -13.219 -2.450 -18.367 1.00 83.50 105 ALA A O 1
ATOM 838 N N . GLU A 1 106 ? -11.303 -1.306 -18.101 1.00 81.00 106 GLU A N 1
ATOM 839 C CA . GLU A 1 106 ? -11.195 -1.515 -16.648 1.00 81.00 106 GLU A CA 1
ATOM 840 C C . GLU A 1 106 ? -12.385 -0.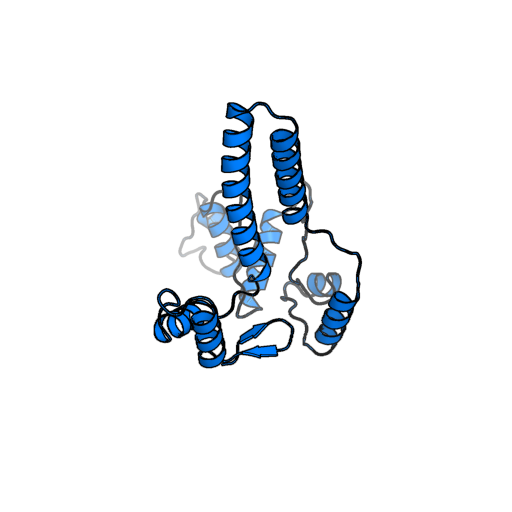918 -15.885 1.00 81.00 106 GLU A C 1
ATOM 842 O O . GLU A 1 106 ? -12.903 -1.538 -14.956 1.00 81.00 106 GLU A O 1
ATOM 847 N N . PHE A 1 107 ? -12.852 0.267 -16.289 1.00 84.00 107 PHE A N 1
ATOM 848 C CA . PHE A 1 107 ? -14.024 0.899 -15.693 1.00 84.00 107 PHE A CA 1
ATOM 849 C C . PHE A 1 107 ? -15.293 0.069 -15.919 1.00 84.00 107 PHE A C 1
ATOM 851 O O . PHE A 1 107 ? -16.018 -0.186 -14.959 1.00 84.00 107 PHE A O 1
ATOM 858 N N . CYS A 1 108 ? -15.549 -0.398 -17.144 1.00 87.06 108 CYS A N 1
ATOM 859 C CA . CYS A 1 108 ? -16.677 -1.287 -17.427 1.00 87.06 108 CYS A CA 1
ATOM 860 C C . CYS A 1 108 ? -16.610 -2.567 -16.582 1.00 87.06 108 CYS A C 1
ATOM 862 O O . CYS A 1 108 ? -17.592 -2.906 -15.930 1.00 87.06 108 CYS A O 1
ATOM 864 N N . ASP A 1 109 ? -15.437 -3.201 -16.505 1.00 83.50 109 ASP A N 1
ATOM 865 C CA . ASP A 1 109 ? -15.204 -4.378 -15.657 1.00 83.50 109 ASP A CA 1
ATOM 866 C C . ASP A 1 109 ? -15.478 -4.098 -14.168 1.00 83.50 109 ASP A C 1
ATOM 868 O O . ASP A 1 109 ? -15.898 -4.991 -13.430 1.00 83.50 109 ASP A O 1
ATOM 872 N N . SER A 1 110 ? -15.229 -2.867 -13.706 1.00 81.00 110 SER A N 1
ATOM 873 C CA . SER A 1 110 ? -15.450 -2.468 -12.312 1.00 81.00 110 SER A CA 1
ATOM 874 C C . SER A 1 110 ? -16.927 -2.291 -11.953 1.00 81.00 110 SER A C 1
ATOM 876 O O . SER A 1 110 ? -17.279 -2.464 -10.790 1.00 81.00 110 SER A O 1
ATOM 878 N N . LEU A 1 111 ? -17.794 -1.988 -12.928 1.00 84.19 111 LEU A N 1
ATOM 879 C CA . LEU A 1 111 ? -19.233 -1.811 -12.698 1.00 84.19 111 LEU A CA 1
ATOM 880 C C . LEU A 1 111 ? -19.943 -3.131 -12.372 1.00 84.19 111 LEU A C 1
ATOM 882 O O . LEU A 1 111 ? -20.924 -3.125 -11.631 1.00 84.19 111 LEU A O 1
ATOM 886 N N . ASP A 1 112 ? -19.435 -4.249 -12.890 1.00 83.81 112 ASP A N 1
ATOM 887 C CA . ASP A 1 112 ? -20.017 -5.579 -12.677 1.00 83.81 112 ASP A CA 1
ATOM 888 C C . ASP A 1 112 ? -19.514 -6.258 -11.391 1.00 83.81 112 ASP A C 1
ATOM 890 O O . ASP A 1 112 ? -20.043 -7.293 -10.974 1.00 83.81 112 ASP A O 1
ATOM 894 N N . ARG A 1 113 ? -18.481 -5.701 -10.745 1.00 76.94 113 ARG A N 1
ATOM 895 C CA . ARG A 1 113 ? -17.860 -6.281 -9.549 1.00 76.94 113 ARG A CA 1
ATOM 896 C C . ARG A 1 113 ? -18.343 -5.571 -8.282 1.00 76.94 113 ARG A C 1
ATOM 898 O O . ARG A 1 113 ? -18.471 -4.348 -8.270 1.00 76.94 113 ARG A O 1
ATOM 905 N N . PRO A 1 114 ? -18.574 -6.305 -7.178 1.00 74.19 114 PRO A N 1
ATOM 906 C CA . PRO A 1 114 ? -18.850 -5.673 -5.896 1.00 74.19 114 PRO A CA 1
ATOM 907 C C . PRO A 1 114 ? -17.655 -4.816 -5.455 1.00 74.19 114 PRO A C 1
ATOM 909 O O . PRO A 1 114 ? -16.498 -5.158 -5.713 1.00 74.19 114 PRO A O 1
ATOM 912 N N . SER A 1 115 ? -17.948 -3.703 -4.780 1.00 75.62 115 SER A N 1
ATOM 913 C CA . SER A 1 115 ? -16.927 -2.797 -4.249 1.00 75.62 115 SER A CA 1
ATOM 914 C C . SER A 1 115 ? -15.958 -3.546 -3.332 1.00 75.62 115 SER A C 1
ATOM 916 O O . SER A 1 115 ? -16.379 -4.262 -2.427 1.00 75.62 115 SER A O 1
ATOM 918 N N . ASN A 1 116 ? -14.660 -3.334 -3.539 1.00 82.06 116 ASN A N 1
ATOM 919 C CA . ASN A 1 116 ? -13.589 -3.827 -2.672 1.00 82.06 116 ASN A CA 1
ATOM 920 C C . ASN A 1 116 ? -13.237 -2.829 -1.553 1.00 82.06 116 ASN A C 1
ATOM 922 O O . ASN A 1 116 ? -12.120 -2.844 -1.033 1.00 82.06 116 ASN A O 1
ATOM 926 N N . ALA A 1 117 ? -14.153 -1.913 -1.229 1.00 88.81 117 ALA A N 1
ATOM 927 C CA . ALA A 1 117 ? -13.945 -0.934 -0.178 1.00 88.81 117 ALA A CA 1
ATOM 928 C C . ALA A 1 117 ? -13.920 -1.609 1.200 1.00 88.81 117 ALA A C 1
ATOM 930 O O . ALA A 1 117 ? -14.841 -2.334 1.573 1.00 88.81 117 ALA A O 1
ATOM 931 N N . MET A 1 118 ? -12.871 -1.331 1.967 1.00 92.25 118 MET A N 1
ATOM 932 C CA . MET A 1 118 ? -12.744 -1.752 3.355 1.00 92.25 118 MET A CA 1
ATOM 933 C C . MET A 1 118 ? -13.565 -0.826 4.248 1.00 92.25 118 MET A C 1
ATOM 935 O O . MET A 1 118 ? -13.470 0.403 4.152 1.00 92.25 118 MET A O 1
ATOM 939 N N . THR A 1 119 ? -14.352 -1.421 5.136 1.00 93.12 119 THR A N 1
ATOM 940 C CA . THR A 1 119 ? -15.253 -0.681 6.026 1.00 93.12 119 THR A CA 1
ATOM 941 C C . THR A 1 119 ? -14.547 -0.256 7.312 1.00 93.12 119 THR A C 1
ATOM 943 O O . THR A 1 119 ? -13.673 -0.962 7.820 1.00 93.12 119 THR A O 1
ATOM 946 N N . THR A 1 120 ? -14.920 0.911 7.842 1.00 94.19 120 THR A N 1
ATOM 947 C CA . THR A 1 120 ? -14.349 1.515 9.050 1.00 94.19 120 THR A CA 1
ATOM 948 C C . THR A 1 120 ? -15.468 2.028 9.964 1.00 94.19 120 THR A C 1
ATOM 950 O O . THR A 1 120 ? -16.259 1.247 10.492 1.00 94.19 120 THR A O 1
ATOM 953 N N . TYR A 1 121 ? -15.560 3.335 10.202 1.00 95.19 121 TYR A N 1
ATOM 954 C CA . TYR A 1 121 ? -16.675 3.973 10.884 1.00 95.19 121 TYR A CA 1
ATOM 955 C C . TYR A 1 121 ? -17.720 4.394 9.860 1.00 95.19 121 TYR A C 1
ATOM 957 O O . TYR A 1 121 ? -17.399 5.154 8.957 1.00 95.19 121 TYR A O 1
ATOM 965 N N . LYS A 1 122 ? -18.987 4.018 10.067 1.00 94.19 122 LYS A N 1
ATOM 966 C CA . LYS A 1 122 ? -20.079 4.339 9.135 1.00 94.19 122 LYS A CA 1
ATOM 967 C C . LYS A 1 122 ? -20.094 5.807 8.657 1.00 94.19 122 LYS A C 1
ATOM 969 O O . LYS A 1 122 ? -20.123 6.008 7.452 1.00 94.19 122 LYS A O 1
ATOM 974 N N . PRO A 1 123 ? -19.975 6.832 9.529 1.00 95.25 123 PRO A N 1
ATOM 975 C CA . PRO A 1 123 ? -19.946 8.222 9.061 1.00 95.25 123 PRO A CA 1
ATOM 976 C C . PRO A 1 123 ? -18.746 8.550 8.161 1.00 95.25 123 PRO A C 1
ATOM 978 O O . PRO A 1 123 ? -18.848 9.395 7.277 1.00 95.25 123 PRO A O 1
ATOM 981 N N . LEU A 1 124 ? -17.600 7.906 8.404 1.00 94.12 124 LEU A N 1
ATOM 982 C CA . LEU A 1 124 ? -16.402 8.060 7.584 1.00 94.12 124 LEU A CA 1
ATOM 983 C C . LEU A 1 124 ? -16.554 7.310 6.257 1.00 94.12 124 LEU A C 1
ATOM 985 O O . LEU A 1 124 ? -16.208 7.853 5.215 1.00 94.12 124 LEU A O 1
ATOM 989 N N . ASP A 1 125 ? -17.101 6.098 6.287 1.00 94.25 125 ASP A N 1
ATOM 990 C CA . ASP A 1 125 ? -17.333 5.289 5.093 1.00 94.25 125 ASP A CA 1
ATOM 991 C C . ASP A 1 125 ? -18.324 5.976 4.149 1.00 94.25 125 ASP A C 1
ATOM 993 O O . ASP A 1 125 ? -18.057 6.076 2.952 1.00 94.25 125 ASP A O 1
ATOM 997 N N . ASP A 1 126 ? -19.410 6.531 4.695 1.00 93.75 126 ASP A N 1
ATOM 998 C CA . ASP A 1 126 ? -20.398 7.314 3.949 1.00 93.75 126 ASP A CA 1
ATOM 999 C C . ASP A 1 126 ? -19.737 8.538 3.290 1.00 93.75 126 ASP A C 1
ATOM 1001 O O . ASP A 1 126 ? -19.960 8.814 2.111 1.00 93.75 126 ASP A O 1
ATOM 1005 N N . PHE A 1 127 ? -18.857 9.238 4.018 1.00 92.88 127 PHE A N 1
ATOM 1006 C CA . PHE A 1 127 ? -18.101 10.375 3.484 1.00 92.88 127 PHE A CA 1
ATOM 1007 C C . PHE A 1 127 ? -17.108 9.972 2.381 1.00 92.88 127 PHE A C 1
ATOM 1009 O O . PHE A 1 127 ? -16.907 10.719 1.424 1.00 92.88 127 PHE A O 1
ATOM 1016 N N . LEU A 1 128 ? -16.489 8.794 2.495 1.00 91.50 128 LEU A N 1
ATOM 1017 C CA . LEU A 1 128 ? -15.522 8.273 1.523 1.00 91.50 128 LEU A CA 1
ATOM 1018 C C . LEU A 1 128 ? -16.173 7.577 0.315 1.00 91.50 128 LEU A C 1
ATOM 1020 O O . LEU A 1 128 ? -15.459 7.171 -0.607 1.00 91.50 128 LEU A O 1
ATOM 1024 N N . GLY A 1 129 ? -17.506 7.471 0.290 1.00 88.75 129 GLY A N 1
ATOM 1025 C CA . GLY A 1 129 ? -18.254 6.843 -0.798 1.00 88.75 129 GLY A CA 1
ATOM 1026 C C . GLY A 1 129 ? -18.290 5.317 -0.715 1.00 88.75 129 GLY A C 1
ATOM 1027 O O . GLY A 1 129 ? -18.191 4.649 -1.741 1.00 88.75 129 GLY A O 1
ATOM 1028 N N . GLY A 1 130 ? -18.412 4.768 0.496 1.00 89.00 130 GLY A N 1
ATOM 1029 C CA . GLY A 1 130 ? -18.531 3.329 0.752 1.00 89.00 130 GLY A CA 1
ATOM 1030 C C . GLY A 1 130 ? -17.330 2.695 1.455 1.00 89.00 130 GLY A C 1
ATOM 1031 O O . GLY A 1 130 ? -17.267 1.472 1.517 1.00 89.00 130 GLY A O 1
ATOM 1032 N N . GLY A 1 131 ? -16.392 3.495 1.977 1.00 92.12 131 GLY A N 1
ATOM 1033 C CA . GLY A 1 131 ? -15.220 3.021 2.727 1.00 92.12 131 GLY A CA 1
ATOM 1034 C C . GLY A 1 131 ? -13.872 3.349 2.078 1.00 92.12 131 GLY A C 1
ATOM 1035 O O . GLY A 1 131 ? -13.759 4.188 1.179 1.00 92.12 131 GLY A O 1
ATOM 1036 N N . ILE A 1 132 ? -12.817 2.690 2.556 1.00 92.00 132 ILE A N 1
ATOM 1037 C CA . ILE A 1 132 ? -11.439 2.895 2.094 1.00 92.00 132 ILE A CA 1
ATOM 1038 C C . ILE A 1 132 ? -11.141 1.953 0.926 1.00 92.00 132 ILE A C 1
ATOM 1040 O O . ILE A 1 132 ? -11.252 0.740 1.045 1.00 92.00 132 ILE A O 1
ATOM 1044 N N . THR A 1 133 ? -10.714 2.510 -0.205 1.00 88.38 133 THR A N 1
ATOM 1045 C CA . THR A 1 133 ? -10.404 1.769 -1.441 1.00 88.38 133 THR A CA 1
ATOM 1046 C C . THR A 1 133 ? -8.916 1.845 -1.768 1.00 88.38 133 THR A C 1
ATOM 1048 O O . THR A 1 133 ? -8.250 2.836 -1.455 1.00 88.38 133 THR A O 1
ATOM 1051 N N . GLY A 1 134 ? -8.389 0.794 -2.403 1.00 85.31 134 GLY A N 1
ATOM 1052 C CA . GLY A 1 134 ? -7.001 0.751 -2.863 1.00 85.31 134 GLY A CA 1
ATOM 1053 C C . GLY A 1 134 ? -6.680 1.850 -3.884 1.00 85.31 134 GLY A C 1
ATOM 1054 O O . GLY A 1 134 ? -7.562 2.362 -4.570 1.00 85.31 134 GLY A O 1
ATOM 1055 N N . GLY A 1 135 ? -5.403 2.232 -3.974 1.00 85.06 135 GLY A N 1
ATOM 1056 C CA . GLY A 1 135 ? -4.934 3.262 -4.911 1.00 85.06 135 GLY A CA 1
ATOM 1057 C C . GLY A 1 135 ? -5.183 4.711 -4.471 1.00 85.06 135 GLY A C 1
ATOM 1058 O O . GLY A 1 135 ? -4.844 5.633 -5.210 1.00 85.06 135 GLY A O 1
ATOM 1059 N N . LYS A 1 136 ? -5.737 4.938 -3.272 1.00 85.69 136 LYS A N 1
ATOM 1060 C CA . LYS A 1 136 ? -5.953 6.279 -2.706 1.00 85.69 136 LYS A CA 1
ATOM 1061 C C . LYS A 1 136 ? -4.939 6.599 -1.609 1.00 85.69 136 LYS A C 1
ATOM 1063 O O . LYS A 1 136 ? -4.685 5.784 -0.727 1.00 85.69 136 LYS A O 1
ATOM 1068 N N . LEU A 1 137 ? -4.420 7.828 -1.625 1.00 92.31 137 LEU A N 1
ATOM 1069 C CA . LEU A 1 137 ? -3.661 8.405 -0.515 1.00 92.31 137 LEU A CA 1
ATOM 1070 C C . LEU A 1 137 ? -4.596 9.268 0.341 1.00 92.31 137 LEU A C 1
ATOM 1072 O O . LEU A 1 137 ? -5.079 10.301 -0.120 1.00 92.31 137 LEU A O 1
ATOM 1076 N N . ILE A 1 138 ? -4.832 8.858 1.589 1.00 90.44 138 ILE A N 1
ATOM 1077 C CA . ILE A 1 138 ? -5.648 9.605 2.556 1.00 90.44 138 ILE A CA 1
ATOM 1078 C C . ILE A 1 138 ? -4.718 10.279 3.567 1.00 90.44 138 ILE A C 1
ATOM 1080 O O . ILE A 1 138 ? -3.922 9.612 4.226 1.00 90.44 138 ILE A O 1
ATOM 1084 N N . VAL A 1 139 ? -4.824 11.603 3.705 1.00 94.19 139 VAL A N 1
ATOM 1085 C CA . VAL A 1 139 ? -3.968 12.393 4.603 1.00 94.19 139 VAL A CA 1
ATOM 1086 C C . VAL A 1 139 ? -4.769 12.892 5.802 1.00 94.19 139 VAL A C 1
ATOM 1088 O O . VAL A 1 139 ? -5.678 13.708 5.660 1.00 94.19 139 VAL A O 1
ATOM 1091 N N . LEU A 1 140 ? -4.388 12.448 7.002 1.00 93.06 140 LEU A N 1
ATOM 1092 C CA . LEU A 1 140 ? -4.944 12.939 8.263 1.00 93.06 140 LEU A CA 1
ATOM 1093 C C . LEU A 1 140 ? -4.107 14.105 8.807 1.00 93.06 140 LEU A C 1
ATOM 1095 O O . LEU A 1 140 ? -3.103 13.911 9.496 1.00 93.06 140 LEU A O 1
ATOM 1099 N N . ALA A 1 141 ? -4.539 15.331 8.519 1.00 94.56 141 ALA A N 1
ATOM 1100 C CA . ALA A 1 141 ? -3.903 16.547 9.020 1.00 94.56 141 ALA A CA 1
ATOM 1101 C C . ALA A 1 141 ? -4.595 17.080 10.286 1.00 94.56 141 ALA A C 1
ATOM 1103 O O . ALA A 1 141 ? -5.794 16.914 10.490 1.00 94.56 141 ALA A O 1
ATOM 1104 N N . GLY A 1 142 ? -3.835 17.753 11.151 1.00 94.00 142 GLY A N 1
ATOM 1105 C CA . GLY A 1 142 ? -4.363 18.325 12.390 1.00 94.00 142 GLY A CA 1
ATOM 1106 C C . GLY A 1 142 ? -3.268 18.874 13.301 1.00 94.00 142 GLY A C 1
ATOM 1107 O O . GLY A 1 142 ? -2.096 18.502 13.193 1.00 94.00 142 GLY A O 1
ATOM 1108 N N . ARG A 1 143 ? -3.641 19.750 14.237 1.00 95.81 143 ARG A N 1
ATOM 1109 C CA . ARG A 1 143 ? -2.709 20.350 15.210 1.00 95.81 143 ARG A CA 1
ATOM 1110 C C . ARG A 1 143 ? -2.073 19.284 16.124 1.00 95.81 143 ARG A C 1
ATOM 1112 O O . ARG A 1 143 ? -2.633 18.189 16.267 1.00 95.81 143 ARG A O 1
ATOM 1119 N N . PRO A 1 144 ? -0.893 19.538 16.724 1.00 92.19 144 PRO A N 1
ATOM 1120 C CA . PRO A 1 144 ? -0.369 18.695 17.802 1.00 92.19 144 PRO A CA 1
ATOM 1121 C C . PRO A 1 144 ? -1.431 18.470 18.887 1.00 92.19 144 PRO A C 1
ATOM 1123 O O . PRO A 1 144 ? -2.268 19.340 19.109 1.00 92.19 144 PRO A O 1
ATOM 1126 N N . ALA A 1 145 ? -1.434 17.286 19.502 1.00 87.62 145 ALA A N 1
ATOM 1127 C CA . ALA A 1 145 ? -2.429 16.854 20.493 1.00 87.62 145 ALA A CA 1
ATOM 1128 C C . ALA A 1 145 ? -3.904 16.763 20.024 1.00 87.62 145 ALA A C 1
ATOM 1130 O O . ALA A 1 145 ? -4.747 16.331 20.800 1.00 87.62 145 ALA A O 1
ATOM 1131 N N . ALA A 1 146 ? -4.235 17.032 18.753 1.00 94.06 146 ALA A N 1
ATOM 1132 C CA . ALA A 1 146 ? -5.600 16.872 18.219 1.00 94.06 146 ALA A CA 1
ATOM 1133 C C . ALA A 1 146 ? -6.064 15.404 18.063 1.00 94.06 146 ALA A C 1
ATOM 1135 O O . ALA A 1 146 ? -7.082 15.138 17.435 1.00 94.06 146 ALA A O 1
ATOM 1136 N N . GLY A 1 147 ? -5.295 14.435 18.570 1.00 92.06 147 GLY A N 1
ATOM 1137 C CA . GLY A 1 147 ? -5.664 13.019 18.528 1.00 92.06 147 GLY A CA 1
ATOM 1138 C C . GLY A 1 147 ? -5.380 12.293 17.210 1.00 92.06 147 GLY A C 1
ATOM 1139 O O . GLY A 1 147 ? -5.879 11.190 17.035 1.00 92.06 147 GLY A O 1
ATOM 1140 N N . LYS A 1 148 ? -4.556 12.842 16.304 1.00 95.31 148 LYS A N 1
ATOM 1141 C CA . LYS A 1 148 ? -4.243 12.218 14.997 1.00 95.31 148 LYS A CA 1
ATOM 1142 C C . LYS A 1 148 ? -3.820 10.749 15.110 1.00 95.31 148 LYS A C 1
ATOM 1144 O O . LYS A 1 148 ? -4.411 9.886 14.475 1.00 95.31 148 LYS A O 1
ATOM 1149 N N . THR A 1 149 ? -2.834 10.458 15.959 1.00 92.38 149 THR A N 1
ATOM 1150 C CA . THR A 1 149 ? -2.320 9.093 16.144 1.00 92.38 149 THR A CA 1
ATOM 1151 C C . THR A 1 149 ? -3.364 8.170 16.766 1.00 92.38 149 THR A C 1
ATOM 1153 O O . THR A 1 149 ? -3.476 7.016 16.375 1.00 92.38 149 THR A O 1
ATOM 1156 N N . ALA A 1 150 ? -4.162 8.681 17.709 1.00 91.88 150 ALA A N 1
ATOM 1157 C CA . ALA A 1 150 ? -5.246 7.913 18.317 1.00 91.88 150 ALA A CA 1
ATOM 1158 C C . ALA A 1 150 ? -6.347 7.587 17.295 1.00 91.88 150 ALA A C 1
ATOM 1160 O O . ALA A 1 150 ? -6.832 6.461 17.250 1.00 91.88 150 ALA A O 1
ATOM 1161 N N . PHE A 1 151 ? -6.703 8.546 16.439 1.00 93.94 151 PHE A N 1
ATOM 1162 C CA . PHE A 1 151 ? -7.679 8.342 15.375 1.00 93.94 151 PHE A CA 1
ATOM 1163 C C . PHE A 1 151 ? -7.180 7.343 14.324 1.00 93.94 151 PHE A C 1
ATOM 1165 O O . PHE A 1 151 ? -7.924 6.439 13.958 1.00 93.94 151 PHE A O 1
ATOM 1172 N N . ALA A 1 152 ? -5.912 7.434 13.910 1.00 93.94 152 ALA A N 1
ATOM 1173 C CA . ALA A 1 152 ? -5.303 6.472 12.992 1.00 93.94 152 ALA A CA 1
ATOM 1174 C C . ALA A 1 152 ? -5.307 5.040 13.559 1.00 93.94 152 ALA A C 1
ATOM 1176 O O . ALA A 1 152 ? -5.697 4.107 12.862 1.00 93.94 152 ALA A O 1
ATOM 1177 N N . LEU A 1 153 ? -4.946 4.868 14.837 1.00 93.56 153 LEU A N 1
ATOM 1178 C CA . LEU A 1 153 ? -5.010 3.565 15.513 1.00 93.56 153 LEU A CA 1
ATOM 1179 C C . LEU A 1 153 ? -6.441 3.024 15.611 1.00 93.56 153 LEU A C 1
ATOM 1181 O O . LEU A 1 153 ? -6.656 1.829 15.443 1.00 93.56 153 LEU A O 1
ATOM 1185 N N . ASN A 1 154 ? -7.420 3.893 15.863 1.00 93.19 154 ASN A N 1
ATOM 1186 C CA . ASN A 1 154 ? -8.825 3.500 15.909 1.00 93.19 154 ASN A CA 1
ATOM 1187 C C . ASN A 1 154 ? -9.336 3.047 14.536 1.00 93.19 154 ASN A C 1
ATOM 1189 O O . ASN A 1 154 ? -9.997 2.019 14.460 1.00 93.19 154 ASN A O 1
ATOM 1193 N N . ILE A 1 155 ? -8.996 3.764 13.457 1.00 94.38 155 ILE A N 1
ATOM 1194 C CA . ILE A 1 155 ? -9.325 3.335 12.088 1.00 94.38 155 ILE A CA 1
ATOM 1195 C C . ILE A 1 155 ? -8.695 1.974 11.793 1.00 94.38 155 ILE A C 1
ATOM 1197 O O . ILE A 1 155 ? -9.390 1.078 11.329 1.00 94.38 155 ILE A O 1
ATOM 1201 N N . MET A 1 156 ? -7.403 1.810 12.094 1.00 93.44 156 MET A N 1
ATOM 1202 C CA . MET A 1 156 ? -6.697 0.539 11.919 1.00 93.44 156 MET A CA 1
ATOM 1203 C C . MET A 1 156 ? -7.400 -0.598 12.668 1.00 93.44 156 MET A C 1
ATOM 1205 O O . MET A 1 156 ? -7.592 -1.674 12.112 1.00 93.44 156 MET A O 1
ATOM 1209 N N . TYR A 1 157 ? -7.819 -0.357 13.911 1.00 93.25 157 TYR A N 1
ATOM 1210 C CA . TYR A 1 157 ? -8.559 -1.340 14.693 1.00 93.25 157 TYR A CA 1
ATOM 1211 C C . TYR A 1 157 ? -9.893 -1.725 14.037 1.00 93.25 157 TYR A C 1
ATOM 1213 O O . TYR A 1 157 ? -10.162 -2.912 13.901 1.00 93.25 157 TYR A 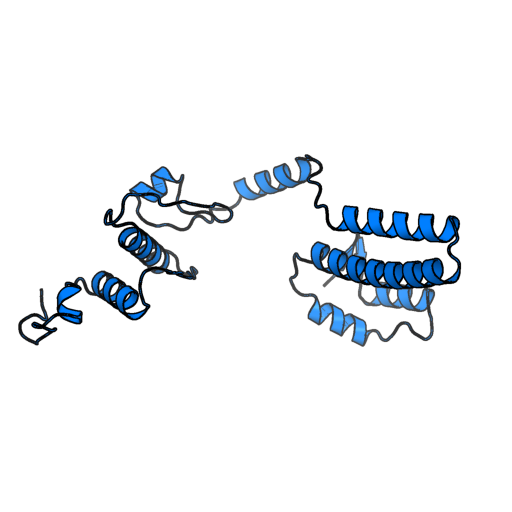O 1
ATOM 1221 N N . GLU A 1 158 ? -10.708 -0.759 13.590 1.00 94.12 158 GLU A N 1
ATOM 1222 C CA . GLU A 1 158 ? -11.973 -1.082 12.905 1.00 94.12 158 GLU A CA 1
ATOM 1223 C C . GLU A 1 158 ? -11.760 -1.811 11.576 1.00 94.12 158 GLU A C 1
ATOM 1225 O O . GLU A 1 158 ? -12.555 -2.678 11.222 1.00 94.12 158 GLU A O 1
ATOM 1230 N N . LEU A 1 159 ? -10.691 -1.481 10.845 1.00 93.94 159 LEU A N 1
ATOM 1231 C CA . LEU A 1 159 ? -10.334 -2.189 9.618 1.00 93.94 159 LEU A CA 1
ATOM 1232 C C . LEU A 1 159 ? -10.093 -3.674 9.902 1.00 93.94 159 LEU A C 1
ATOM 1234 O O . LEU A 1 159 ? -10.650 -4.517 9.205 1.00 93.94 159 LEU A O 1
ATOM 1238 N N . PHE A 1 160 ? -9.325 -3.991 10.947 1.00 91.75 160 PHE A N 1
ATOM 1239 C CA . PHE A 1 160 ? -9.054 -5.374 11.338 1.00 91.75 160 PHE A CA 1
ATOM 1240 C C . PHE A 1 160 ? -10.288 -6.117 11.855 1.00 91.75 160 PHE A C 1
ATOM 1242 O O . PHE A 1 160 ? -10.398 -7.320 11.650 1.00 91.75 160 PHE A O 1
ATOM 1249 N N .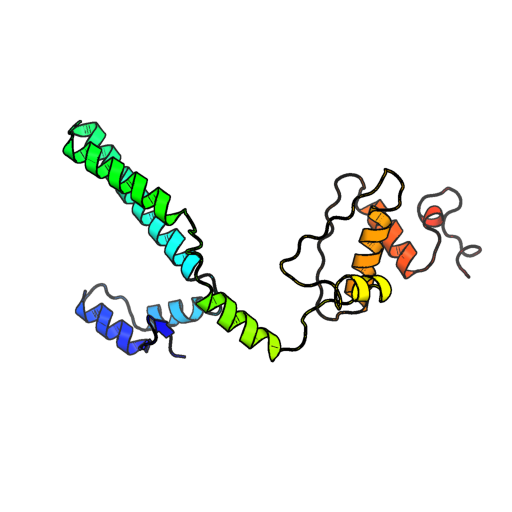 THR A 1 161 ? -11.205 -5.444 12.555 1.00 91.12 161 THR A N 1
ATOM 1250 C CA . THR A 1 161 ? -12.365 -6.121 13.159 1.00 91.12 161 THR A CA 1
ATOM 1251 C C . THR A 1 161 ? -13.523 -6.340 12.195 1.00 91.12 161 THR A C 1
ATOM 1253 O O . THR A 1 161 ? -14.360 -7.199 12.459 1.00 91.12 161 THR A O 1
ATOM 1256 N N . LYS A 1 162 ? -13.612 -5.554 11.117 1.00 92.75 162 LYS A N 1
ATOM 1257 C CA . LYS A 1 162 ? -14.752 -5.583 10.185 1.00 92.75 162 LYS A CA 1
ATOM 1258 C C . LYS A 1 162 ? -14.458 -6.236 8.844 1.00 92.75 162 LYS A C 1
ATOM 1260 O O . LYS A 1 162 ? -15.382 -6.390 8.051 1.00 92.75 162 LYS A O 1
ATOM 1265 N N . ASN A 1 163 ? -13.201 -6.565 8.561 1.00 92.81 163 ASN A N 1
ATOM 1266 C CA . ASN A 1 163 ? -12.785 -7.058 7.255 1.00 92.81 163 ASN A CA 1
ATOM 1267 C C . ASN A 1 163 ? -11.838 -8.257 7.452 1.00 92.81 163 ASN A C 1
ATOM 1269 O O . ASN A 1 163 ? -10.749 -8.093 7.998 1.00 92.81 163 ASN A O 1
ATOM 1273 N N . ASP A 1 164 ? -12.251 -9.442 6.991 1.00 82.81 164 ASP A N 1
ATOM 1274 C CA . ASP A 1 164 ? -11.619 -10.728 7.342 1.00 82.81 164 ASP A CA 1
ATOM 1275 C C . ASP A 1 164 ? -10.229 -10.971 6.707 1.00 82.81 164 ASP A C 1
ATOM 1277 O O . ASP A 1 164 ? -9.521 -11.880 7.127 1.00 82.81 164 ASP A O 1
ATOM 1281 N N . ASP A 1 165 ? -9.788 -10.120 5.771 1.00 83.44 165 ASP A N 1
ATOM 1282 C CA . ASP A 1 165 ? -8.536 -10.288 5.008 1.00 83.44 165 ASP A CA 1
ATOM 1283 C C . ASP A 1 165 ? -7.665 -9.014 4.953 1.00 83.44 165 ASP A C 1
ATOM 1285 O O . ASP A 1 165 ? -6.928 -8.772 3.993 1.00 83.44 165 ASP A O 1
ATOM 1289 N N . VAL A 1 166 ? -7.747 -8.153 5.971 1.00 89.12 166 VAL A N 1
ATOM 1290 C CA . VAL A 1 166 ? -6.955 -6.913 6.008 1.00 89.12 166 VAL A CA 1
ATOM 1291 C C . VAL A 1 166 ? -5.683 -7.095 6.830 1.00 89.12 166 VAL A C 1
ATOM 1293 O O . VAL A 1 166 ? -5.726 -7.431 8.009 1.00 89.12 166 VAL A O 1
ATOM 1296 N N . ALA A 1 167 ? -4.540 -6.794 6.213 1.00 89.50 167 ALA A N 1
ATOM 1297 C CA . ALA A 1 167 ? -3.265 -6.583 6.890 1.00 89.50 167 ALA A CA 1
ATOM 1298 C C . ALA A 1 167 ? -2.940 -5.081 6.918 1.00 89.50 167 ALA A C 1
ATOM 1300 O O . ALA A 1 167 ? -3.176 -4.373 5.938 1.00 89.50 167 ALA A O 1
ATOM 1301 N N . CYS A 1 168 ? -2.394 -4.582 8.030 1.00 88.44 168 CYS A N 1
ATOM 1302 C CA . CYS A 1 168 ? -2.023 -3.175 8.174 1.00 88.44 168 CYS A CA 1
ATOM 1303 C C . CYS A 1 168 ? -0.626 -3.031 8.776 1.00 88.44 168 CYS A C 1
ATOM 1305 O O . CYS A 1 168 ? -0.351 -3.568 9.850 1.00 88.44 168 CYS A O 1
ATOM 1307 N N . ASP A 1 169 ? 0.214 -2.243 8.108 1.00 91.75 169 ASP A N 1
ATOM 1308 C CA . ASP A 1 169 ? 1.507 -1.811 8.623 1.00 91.75 169 ASP A CA 1
ATOM 1309 C C . ASP A 1 169 ? 1.386 -0.414 9.238 1.00 91.75 169 ASP A C 1
ATOM 1311 O O . ASP A 1 169 ? 0.985 0.548 8.576 1.00 91.75 169 ASP A O 1
ATOM 1315 N N . PHE A 1 170 ? 1.761 -0.283 10.513 1.00 90.94 170 PHE A N 1
ATOM 1316 C CA . PHE A 1 170 ? 1.728 0.992 11.227 1.00 90.94 170 PHE A CA 1
ATOM 1317 C C . PHE A 1 170 ? 3.141 1.540 11.440 1.00 90.94 170 PHE A C 1
ATOM 1319 O O . PHE A 1 170 ? 3.893 1.066 12.294 1.00 90.94 170 PHE A O 1
ATOM 1326 N N . PHE A 1 171 ? 3.487 2.591 10.699 1.00 91.31 171 PHE A N 1
ATOM 1327 C CA . PHE A 1 171 ? 4.769 3.280 10.832 1.00 91.31 171 PHE A CA 1
ATOM 1328 C C . PHE A 1 171 ? 4.634 4.513 11.733 1.00 91.31 171 PHE A C 1
ATOM 1330 O O . PHE A 1 171 ? 3.784 5.374 11.515 1.00 91.31 171 PHE A O 1
ATOM 1337 N N . THR A 1 172 ? 5.499 4.617 12.742 1.00 88.88 172 THR A N 1
ATOM 1338 C CA . THR A 1 172 ? 5.558 5.747 13.682 1.00 88.88 172 THR A CA 1
ATOM 1339 C C . THR A 1 172 ? 6.979 6.290 13.768 1.00 88.88 172 THR A C 1
ATOM 1341 O O . THR A 1 172 ? 7.932 5.522 13.866 1.00 88.88 172 THR A O 1
ATOM 1344 N N . PHE A 1 173 ? 7.112 7.616 13.772 1.00 89.69 173 PHE A N 1
ATOM 1345 C CA . PHE A 1 173 ? 8.389 8.310 13.988 1.00 89.69 173 PHE A CA 1
ATOM 1346 C C . PHE A 1 173 ? 8.438 9.094 15.307 1.00 89.69 173 PHE A C 1
ATOM 1348 O O . PHE A 1 173 ? 9.484 9.621 15.666 1.00 89.69 173 PHE A O 1
ATOM 1355 N N . GLU A 1 174 ? 7.314 9.190 16.022 1.00 88.12 174 GLU A N 1
ATOM 1356 C CA . GLU A 1 174 ? 7.194 9.987 17.251 1.00 88.12 174 GLU A CA 1
ATOM 1357 C C . GLU A 1 174 ? 7.132 9.095 18.495 1.00 88.12 174 GLU A C 1
ATOM 1359 O O . GLU A 1 174 ? 7.799 9.356 19.490 1.00 88.12 174 GLU A O 1
ATOM 1364 N N . MET A 1 175 ? 6.351 8.015 18.429 1.00 85.94 175 MET A N 1
ATOM 1365 C CA . MET A 1 175 ? 6.112 7.126 19.564 1.00 85.94 175 MET A CA 1
ATOM 1366 C C . MET A 1 175 ? 6.810 5.781 19.406 1.00 85.94 175 MET A C 1
ATOM 1368 O O . MET A 1 175 ? 6.907 5.252 18.298 1.00 85.94 175 MET A O 1
ATOM 1372 N N . GLY A 1 176 ? 7.210 5.190 20.533 1.00 89.44 176 GLY A N 1
ATOM 1373 C CA . GLY A 1 176 ? 7.720 3.821 20.583 1.00 89.44 176 GLY A CA 1
ATOM 1374 C C . GLY A 1 176 ? 6.617 2.759 20.478 1.00 89.44 176 GLY A C 1
ATOM 1375 O O . GLY A 1 176 ? 5.450 3.003 20.793 1.00 89.44 176 GLY A O 1
ATOM 1376 N N . GLN A 1 177 ? 7.004 1.537 20.101 1.00 89.50 177 GLN A N 1
ATOM 1377 C CA . GLN A 1 177 ? 6.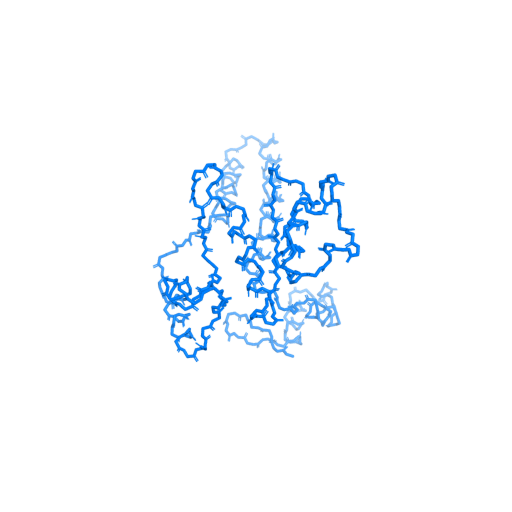085 0.400 19.933 1.00 89.50 177 GLN A CA 1
ATOM 1378 C C . GLN A 1 177 ? 5.299 0.060 21.211 1.00 89.50 177 GLN A C 1
ATOM 1380 O O . GLN A 1 177 ? 4.100 -0.199 21.144 1.00 89.50 177 GLN A O 1
ATOM 1385 N N . ASN A 1 178 ? 5.934 0.129 22.387 1.00 88.12 178 ASN A N 1
ATOM 1386 C CA . ASN A 1 178 ? 5.266 -0.143 23.667 1.00 88.12 178 ASN A CA 1
ATOM 1387 C C . ASN A 1 178 ? 4.124 0.843 23.959 1.00 88.12 178 ASN A C 1
ATOM 1389 O O . ASN A 1 178 ? 3.092 0.467 24.518 1.00 88.12 178 ASN A O 1
ATOM 1393 N N . GLU A 1 179 ? 4.289 2.107 23.568 1.00 88.38 179 GLU A N 1
ATOM 1394 C CA . GLU A 1 179 ? 3.270 3.133 23.776 1.00 88.38 179 GLU A CA 1
ATOM 1395 C C . GLU A 1 179 ? 2.080 2.931 22.829 1.00 88.38 179 GLU A C 1
ATOM 1397 O O . GLU A 1 179 ? 0.927 3.043 23.247 1.00 88.38 179 GLU A O 1
ATOM 1402 N N . LEU A 1 180 ? 2.349 2.555 21.572 1.00 90.25 180 LEU A N 1
ATOM 1403 C CA . LEU A 1 180 ? 1.304 2.147 20.629 1.00 90.25 180 LEU A CA 1
ATOM 1404 C C . LEU A 1 180 ? 0.530 0.929 21.142 1.00 90.25 180 LEU A C 1
ATOM 1406 O O . LEU A 1 180 ? -0.700 0.960 21.167 1.00 90.25 180 LEU A O 1
ATOM 1410 N N . MET A 1 181 ? 1.238 -0.105 21.608 1.00 89.69 181 MET A N 1
ATOM 1411 C CA . MET A 1 181 ? 0.622 -1.324 22.133 1.00 89.69 181 MET A CA 1
ATOM 1412 C C . MET A 1 181 ? -0.281 -1.023 23.329 1.00 89.69 181 MET A C 1
ATOM 1414 O O . MET A 1 181 ? -1.411 -1.494 23.385 1.00 89.69 181 MET A O 1
ATOM 1418 N N . THR A 1 182 ? 0.176 -0.170 24.248 1.00 90.62 182 THR A N 1
ATOM 1419 C CA . THR A 1 182 ? -0.624 0.262 25.403 1.00 90.62 182 THR A CA 1
ATOM 1420 C C . THR A 1 182 ? -1.954 0.879 24.962 1.00 90.62 182 THR A C 1
ATOM 1422 O O . THR A 1 182 ? -3.005 0.542 25.504 1.00 90.62 182 THR A O 1
ATOM 1425 N N . ARG A 1 183 ? -1.935 1.745 23.940 1.00 90.44 183 ARG A N 1
ATOM 1426 C CA . ARG A 1 183 ? -3.153 2.379 23.408 1.00 90.44 183 ARG A CA 1
ATOM 1427 C C . ARG A 1 183 ? -4.069 1.380 22.704 1.00 90.44 183 ARG A C 1
ATOM 1429 O O . ARG A 1 183 ? -5.283 1.464 22.872 1.00 90.44 183 ARG A O 1
ATOM 1436 N N . LEU A 1 184 ? -3.505 0.434 21.954 1.00 90.50 184 LEU A N 1
ATOM 1437 C CA . LEU A 1 184 ? -4.277 -0.612 21.288 1.00 90.50 184 LEU A CA 1
ATOM 1438 C C . LEU A 1 184 ? -4.952 -1.532 22.315 1.00 90.50 184 LEU A C 1
ATOM 1440 O O . LEU A 1 184 ? -6.158 -1.736 22.251 1.00 90.50 184 LEU A O 1
ATOM 1444 N N . VAL A 1 185 ? -4.211 -2.010 23.318 1.00 90.50 185 VAL A N 1
ATOM 1445 C CA . VAL A 1 185 ? -4.759 -2.833 24.408 1.00 90.50 185 VAL A CA 1
ATOM 1446 C C . VAL A 1 185 ? -5.845 -2.075 25.165 1.00 90.50 185 VAL A C 1
ATOM 1448 O O . VAL A 1 185 ? -6.907 -2.641 25.415 1.00 90.50 185 VAL A O 1
ATOM 1451 N N . SER A 1 186 ? -5.640 -0.790 25.473 1.00 91.00 186 SER A N 1
ATOM 1452 C CA . SER A 1 186 ? -6.690 0.064 26.044 1.00 91.00 186 SER A CA 1
ATOM 1453 C C . SER A 1 186 ? -7.948 0.100 25.185 1.00 91.00 186 SER A C 1
ATOM 1455 O O . SER A 1 186 ? -9.046 -0.007 25.720 1.00 91.00 186 SER A O 1
ATOM 1457 N N . LYS A 1 187 ? -7.808 0.217 23.860 1.00 90.94 187 LYS A N 1
ATOM 1458 C CA . LYS A 1 187 ? -8.941 0.234 22.929 1.00 90.94 187 LYS A CA 1
ATOM 1459 C C . LYS A 1 187 ? -9.706 -1.094 22.923 1.00 90.94 187 LYS A C 1
ATOM 1461 O O . LYS A 1 187 ? -10.931 -1.061 22.891 1.00 90.94 187 LYS A O 1
ATOM 1466 N N . VAL A 1 188 ? -9.010 -2.232 22.984 1.00 90.31 188 VAL A N 1
ATOM 1467 C CA . VAL A 1 188 ? -9.642 -3.567 23.009 1.00 90.31 188 VAL A CA 1
ATOM 1468 C C . VAL A 1 188 ? -10.303 -3.865 24.353 1.00 90.31 188 VAL A C 1
ATOM 1470 O O . VAL A 1 188 ? -11.426 -4.351 24.407 1.00 90.31 188 VAL A O 1
ATOM 1473 N N . THR A 1 189 ? -9.598 -3.588 25.449 1.00 89.88 189 THR A N 1
ATOM 1474 C CA . THR A 1 189 ? -10.029 -3.948 26.811 1.00 89.88 189 THR A CA 1
ATOM 1475 C C . THR A 1 189 ? -10.954 -2.918 27.447 1.00 89.88 189 THR A C 1
ATOM 1477 O O . THR A 1 189 ? -11.542 -3.189 28.488 1.00 89.88 189 THR A O 1
ATOM 1480 N N . ASN A 1 190 ? -11.049 -1.727 26.854 1.00 87.75 190 ASN A N 1
ATOM 1481 C CA . ASN A 1 190 ? -11.705 -0.555 27.426 1.00 87.75 190 ASN A CA 1
ATOM 1482 C C . ASN A 1 190 ? -11.113 -0.105 28.782 1.00 87.75 190 ASN A C 1
ATOM 1484 O O . ASN A 1 190 ? -11.748 0.632 29.534 1.00 87.75 190 ASN A O 1
ATOM 1488 N N . ILE A 1 191 ? -9.878 -0.518 29.093 1.00 87.62 191 ILE A N 1
ATOM 1489 C CA . ILE A 1 191 ? -9.153 -0.127 30.307 1.00 87.62 191 ILE A CA 1
ATOM 1490 C C . ILE A 1 191 ? -8.380 1.170 30.054 1.00 87.62 191 ILE A C 1
ATOM 1492 O O . ILE A 1 191 ? -7.701 1.333 29.033 1.00 87.62 191 ILE A O 1
ATOM 1496 N N . ASN A 1 192 ? -8.425 2.086 31.025 1.00 86.56 192 ASN A N 1
ATOM 1497 C CA . ASN A 1 192 ? -7.687 3.346 30.971 1.00 86.56 192 ASN A CA 1
ATOM 1498 C C . ASN A 1 192 ? -6.173 3.109 30.809 1.00 86.56 192 ASN A C 1
ATOM 1500 O O . ASN A 1 192 ? -5.546 2.450 31.640 1.00 86.56 192 ASN A O 1
ATOM 1504 N N . SER A 1 193 ? -5.573 3.711 29.775 1.00 86.38 193 SER A N 1
ATOM 1505 C CA . SER A 1 193 ? -4.156 3.534 29.436 1.00 86.38 193 SER A CA 1
ATOM 1506 C C . SER A 1 193 ? -3.193 3.944 30.550 1.00 86.38 193 SER A C 1
ATOM 1508 O O . SER A 1 193 ? -2.083 3.422 30.636 1.00 86.38 193 SER A O 1
ATOM 1510 N N . LEU A 1 194 ? -3.605 4.865 31.427 1.00 85.19 194 LEU A N 1
ATOM 1511 C CA . LEU A 1 194 ? -2.797 5.318 32.560 1.00 85.19 194 LEU A CA 1
ATOM 1512 C C . LEU A 1 194 ? -2.539 4.200 33.580 1.00 85.19 194 LEU A C 1
ATOM 1514 O O . LEU A 1 194 ? -1.498 4.213 34.234 1.00 85.19 194 LEU A O 1
ATOM 1518 N N . LEU A 1 195 ? -3.420 3.199 33.664 1.00 86.06 195 LEU A N 1
ATOM 1519 C CA . LEU A 1 195 ? -3.268 2.055 34.572 1.00 86.06 195 LEU A CA 1
ATOM 1520 C C . LEU A 1 195 ? -2.180 1.070 34.115 1.00 86.06 195 LEU A C 1
ATOM 1522 O O . LEU A 1 195 ? -1.759 0.208 34.888 1.00 86.06 195 LEU A O 1
ATOM 1526 N N . PHE A 1 196 ? -1.685 1.199 32.881 1.00 84.19 196 PHE A N 1
ATOM 1527 C CA . PHE A 1 196 ? -0.590 0.370 32.371 1.00 84.19 196 PHE A CA 1
ATOM 1528 C C . PHE A 1 196 ? 0.798 0.956 32.667 1.00 84.19 196 PHE A C 1
ATOM 1530 O O . PHE A 1 196 ? 1.776 0.211 32.750 1.00 84.19 196 PHE A O 1
ATOM 1537 N N . VAL A 1 197 ? 0.895 2.276 32.863 1.00 77.56 197 VAL A N 1
ATOM 1538 C CA . VAL A 1 197 ? 2.183 2.996 32.931 1.00 77.56 197 VAL A CA 1
ATOM 1539 C C . VAL A 1 197 ? 2.358 3.801 34.232 1.00 77.56 197 VAL A C 1
ATOM 1541 O O . VAL A 1 197 ? 3.484 4.141 34.589 1.00 77.56 197 VAL A O 1
ATOM 1544 N N . GLY A 1 198 ? 1.272 4.093 34.959 1.00 71.00 198 GLY A N 1
ATOM 1545 C CA . GLY A 1 198 ? 1.262 4.923 36.170 1.00 71.00 198 GLY A CA 1
ATOM 1546 C C . GLY A 1 198 ? 1.712 4.224 37.462 1.00 71.00 198 GLY A C 1
ATOM 1547 O O . GLY A 1 198 ? 2.058 3.043 37.465 1.00 71.00 198 GLY A O 1
ATOM 1548 N N . LYS A 1 199 ? 1.707 4.975 38.578 1.00 70.94 199 LYS A N 1
ATOM 1549 C CA . LYS A 1 199 ? 1.993 4.452 39.933 1.00 70.94 199 LYS A CA 1
ATOM 1550 C C . LYS A 1 199 ? 0.894 3.508 40.425 1.00 70.94 199 LYS A C 1
ATOM 1552 O O . LYS A 1 199 ? 1.204 2.459 40.981 1.00 70.94 199 LYS A O 1
ATOM 1557 N N . ASP A 1 200 ? -0.360 3.846 40.141 1.00 71.56 200 ASP A N 1
ATOM 1558 C CA . ASP A 1 200 ? -1.531 3.027 40.458 1.00 71.56 200 ASP A CA 1
ATOM 1559 C C . ASP A 1 200 ? -1.785 2.030 39.323 1.00 71.56 200 ASP A C 1
ATOM 1561 O O . ASP A 1 200 ? -2.753 2.137 38.568 1.00 71.56 200 ASP A O 1
ATOM 1565 N N . LYS A 1 201 ? -0.843 1.095 39.142 1.00 78.19 201 LYS A N 1
ATOM 1566 C CA . LYS A 1 201 ? -0.949 0.061 38.106 1.00 78.19 201 LYS A CA 1
ATOM 1567 C C . LYS A 1 201 ? -2.196 -0.798 38.295 1.00 78.19 201 LYS A C 1
ATOM 1569 O O . LYS A 1 201 ? -2.799 -0.839 39.368 1.00 78.19 201 LYS A O 1
ATOM 1574 N N . LEU A 1 202 ? -2.546 -1.525 37.238 1.00 78.94 202 LEU A N 1
ATOM 1575 C CA . LEU A 1 202 ? -3.634 -2.494 37.253 1.00 78.94 202 LEU A CA 1
ATOM 1576 C C . LEU A 1 202 ? -3.529 -3.442 38.471 1.00 78.94 202 LEU A C 1
ATOM 1578 O O . LEU A 1 202 ? -2.610 -4.255 38.573 1.00 78.94 202 LEU A O 1
ATOM 1582 N N . SER A 1 203 ? -4.482 -3.326 39.387 1.00 77.12 203 SER A N 1
ATOM 1583 C CA . SER A 1 203 ? -4.659 -4.091 40.615 1.00 77.12 203 SER A CA 1
ATOM 1584 C C . SER A 1 203 ? -5.987 -4.859 40.557 1.00 77.12 203 SER A C 1
ATOM 1586 O O . SER A 1 203 ? -6.855 -4.541 39.744 1.00 77.12 203 SER A O 1
ATOM 1588 N N . PRO A 1 204 ? -6.191 -5.887 41.397 1.00 73.25 204 PRO A N 1
ATOM 1589 C CA . PRO A 1 204 ? -7.476 -6.583 41.483 1.00 73.25 204 PRO A CA 1
ATOM 1590 C C . PRO A 1 204 ? -8.670 -5.646 41.724 1.00 73.25 204 PRO A C 1
ATOM 1592 O O . PRO A 1 204 ? -9.746 -5.896 41.189 1.00 73.25 204 PRO A O 1
ATOM 1595 N N . ASP A 1 205 ? -8.457 -4.545 42.447 1.00 70.44 205 ASP A N 1
ATOM 1596 C CA . ASP A 1 205 ? -9.511 -3.607 42.849 1.00 70.44 205 ASP A CA 1
ATOM 1597 C C . ASP A 1 205 ? -9.887 -2.604 41.748 1.00 70.44 205 ASP A C 1
ATOM 1599 O O . ASP A 1 205 ? -11.005 -2.095 41.731 1.00 70.44 205 ASP A O 1
ATOM 1603 N N . ASN A 1 206 ? -8.977 -2.328 40.806 1.00 71.94 206 ASN A N 1
ATOM 1604 C CA . ASN A 1 206 ? -9.219 -1.429 39.669 1.00 71.94 206 ASN A CA 1
ATOM 1605 C C . ASN A 1 206 ? -9.375 -2.179 38.328 1.00 71.94 206 ASN A C 1
ATOM 1607 O O . ASN A 1 206 ? -9.432 -1.551 37.271 1.00 71.94 206 ASN A O 1
ATOM 1611 N N . LYS A 1 207 ? -9.465 -3.519 38.370 1.00 63.34 207 LYS A N 1
ATOM 1612 C CA . LYS A 1 207 ? -9.579 -4.395 37.193 1.00 63.34 207 LYS A CA 1
ATOM 1613 C C . LYS A 1 207 ? -10.945 -4.372 36.505 1.00 63.34 207 LYS A C 1
ATOM 1615 O O . LYS A 1 207 ? -11.034 -4.902 35.402 1.00 63.34 207 LYS A O 1
ATOM 1620 N N . VAL A 1 208 ? -12.002 -3.832 37.122 1.00 58.94 208 VAL A N 1
ATOM 1621 C CA . VAL A 1 208 ? -13.368 -3.987 36.589 1.00 58.94 208 VAL A CA 1
ATOM 1622 C C . VAL A 1 208 ? -14.243 -2.749 36.806 1.00 58.94 208 VAL A C 1
ATOM 1624 O O . VAL A 1 208 ? -14.627 -2.437 37.933 1.00 58.94 208 VAL A O 1
ATOM 1627 N N . LYS A 1 209 ? -14.633 -2.115 35.696 1.00 44.22 209 LYS A N 1
ATOM 1628 C CA . LYS A 1 209 ? -16.019 -2.103 35.197 1.00 44.22 209 LYS A CA 1
ATOM 1629 C C . LYS A 1 209 ? -16.023 -1.927 33.685 1.00 44.22 209 LYS A C 1
ATOM 1631 O O . LYS A 1 209 ? -15.404 -0.949 33.220 1.00 44.22 209 LYS A O 1
#

InterPro domains:
  IPR007694 DNA helicase, DnaB-like, C-terminal [PF03796] (119-193)
  IPR007694 DNA helicase, DnaB-like, C-terminal [PS51199] (110-209)
  IPR027417 P-loop containing nucleoside triphosphate hydrolase [G3DSA:3.40.50.300] (99-209)
  IPR027417 P-loop containing nucleoside triphosphate hydrolase [SSF52540] (109-188)